Protein AF-A0A3Q1JFN1-F1 (afdb_monomer)

Foldseek 3Di:
DDDPPPFWWWKKKKKAKPPDPPDFRIKIWTDTRNQTQWIAGPVLDIDDGLDVLSVVVCVVPVVVVVVVSVVRVVVRVVVVVVVVVVCVVVVNDDDIKMKIKMWTWTQDPVVRAIWTWIWIDIRNHTDDIDGLVPDDDDDPSSCCRHPVRVVVSVVSVVSVCVVVVVLPPPFPKAKDKDWDDDDLDKDKFKDFQPHTDSPQKDWFHWAADPVRIIMTMMMGGCVVPDLVRQQRMWMWMGGPPDPDIDIGGRHPPPSDDYD

Sequence (259 aa):
QRGLILNTSLTYFLITSPGLQTFPEFIAVLKVGDAQLGYCDSDGRTTQINQDWIKKLIQDDPHHLKWYTQVCKTMHQEAKALISQLKLHFNQTGGVHILQEMSGCEWDDHHQDSVGFDHYGYDGEEFTSFDVRTMSWVTQKNNFLINICPQWLKRYLQYGKMFFARKGDNLKLISCHATGFYPDRASMFWRKDGEEIHEDVDHGEILPNHDGTFQMRVDLNISSVKPEDWSRYDCVFHLSGVKKDVITKLDKAENNLSY

InterPro domains:
  IPR001039 MHC class I alpha chain, alpha1 alpha2 domains [PR01638] (64-93)
  IPR001039 MHC class I alpha chain, alpha1 alpha2 domains [PR01638] (95-111)
  IPR001039 MHC class I alpha chain, alpha1 alpha2 domains [PR01638] (142-160)
  IPR003597 Immunoglobulin C1-set [PF07654] (172-236)
  IPR003597 Immunoglobulin C1-set [SM00407] (171-245)
  IPR007110 Immunoglobulin-like domain [PS50835] (150-235)
  IPR011161 MHC class I-like antigen recognition-like [PF00129] (9-141)
  IPR011162 MHC classes I/II-like antigen recognition protein [SSF54452] (9-164)
  IPR013783 Immunoglobulin-like fold [G3DSA:2.60.40.10] (165-257)
  IPR036179 Immunoglobulin-like domain superfamily [SSF48726] (173-251)
  IPR037055 MHC class I-like antigen recognition-like superfamily [G3DSA:3.30.500.10] (7-164)
  IPR050208 Antigen-presenting and immune regulatory MHC class I-related [PTHR16675] (8-246)

pLDDT: mean 80.57, std 13.71, range [26.81, 94.62]

Solvent-accessible surface area (backbone atoms only — not comparable to full-atom values): 14744 Å² total; per-residue (Å²): 141,81,81,83,83,70,77,47,31,34,40,39,41,36,42,36,27,67,82,48,89,90,52,69,41,23,39,39,38,36,26,51,56,89,48,62,63,44,39,37,37,64,86,69,50,60,57,84,52,83,40,61,56,56,51,50,48,38,71,78,34,59,64,54,57,54,50,53,55,51,51,52,55,52,51,50,54,52,52,53,50,48,52,58,50,49,30,60,75,70,71,51,91,73,82,75,52,40,42,34,36,46,33,30,22,34,51,38,82,89,77,74,45,64,50,30,43,38,36,34,28,47,73,87,39,85,71,50,72,48,65,60,86,81,58,92,74,88,45,76,69,48,46,36,31,67,55,48,40,48,52,49,42,52,49,52,54,50,47,47,51,53,51,57,59,73,64,42,100,71,69,42,70,46,60,44,42,47,46,78,40,74,69,95,49,65,50,66,49,43,25,48,79,86,42,80,52,61,81,59,51,49,78,55,66,83,43,81,45,97,87,76,29,26,30,37,39,35,35,38,56,42,64,89,55,56,80,85,58,36,71,46,29,32,41,39,41,40,47,68,97,53,94,67,69,49,75,47,68,43,55,98,86,56,98,70,53,81,84

Secondary structure (DSSP, 8-state):
--------EEEEEEEE-TT-TTS-SEEEEEEETTEEEEEEETT-PBPP---HHHHHHHHH-HHHHHHHHHHHHHHHHHHHHHHHHHHHHTT--SS---EEEEEEEEEETTTTEEEEEEEEEETTEEEEEEEGGG--S--HHHHIIIIIHHHHHHHHHHHHHHHHHHH-S---EEEEEEEEE-SS-EEEEEEETTEEE-TTEEEPPPEE-TTS-EEEEEEEE-TTS-GGGGGGEEEEEEETT-SS-EEEE--TT-S-EE-

Nearest PDB structures (foldseek):
  3tie-assembly2_D  TM=5.443E-01  e=1.066E-15  Mus musculus
  4iho-assembly2_D  TM=5.463E-01  e=2.586E-14  Mus musculus
  4iho-assembly1_A  TM=5.529E-01  e=4.242E-14  Mus musculus
  5wer-assembly2_D  TM=6.043E-01  e=5.657E-12  Mus musculus
  6wl3-assembly2_D  TM=8.081E-01  e=7.187E-09  Mus musculus

Structure (mmCIF, N/CA/C/O backbone):
data_AF-A0A3Q1JFN1-F1
#
_entry.id   AF-A0A3Q1JFN1-F1
#
loop_
_atom_site.group_PDB
_atom_site.id
_atom_site.type_symbol
_atom_site.label_atom_id
_atom_site.label_alt_id
_atom_site.label_comp_id
_atom_site.label_asym_id
_atom_site.label_entity_id
_atom_site.label_seq_id
_atom_site.pdbx_PDB_ins_code
_atom_site.Cartn_x
_atom_site.Cartn_y
_atom_site.Cartn_z
_atom_site.occupancy
_atom_site.B_iso_or_equiv
_atom_site.auth_seq_id
_atom_site.auth_comp_id
_atom_site.auth_asym_id
_atom_site.auth_atom_id
_atom_site.pdbx_PDB_model_num
ATOM 1 N N . GLN A 1 1 ? 9.283 24.348 -17.948 1.00 28.45 1 GLN A N 1
ATOM 2 C CA . GLN A 1 1 ? 9.376 23.997 -16.517 1.00 28.45 1 GLN A CA 1
ATOM 3 C C . GLN A 1 1 ? 7.967 23.998 -15.940 1.00 28.45 1 GLN A C 1
ATOM 5 O O . GLN A 1 1 ? 7.413 25.064 -15.717 1.00 28.45 1 GLN A O 1
ATOM 10 N N . ARG A 1 2 ? 7.342 22.827 -15.796 1.00 26.81 2 ARG A N 1
ATOM 11 C CA . ARG A 1 2 ? 6.124 22.654 -14.992 1.00 26.81 2 ARG A CA 1
ATOM 12 C C . ARG A 1 2 ? 6.521 21.737 -13.845 1.00 26.81 2 ARG A C 1
ATOM 14 O O . ARG A 1 2 ? 6.943 20.614 -14.099 1.00 26.81 2 ARG A O 1
ATOM 21 N N . GLY A 1 3 ? 6.514 22.283 -12.634 1.00 30.02 3 GLY A N 1
ATOM 22 C CA . GLY A 1 3 ? 6.845 21.551 -11.422 1.00 30.02 3 GLY A CA 1
ATOM 23 C C . GLY A 1 3 ? 5.784 20.499 -11.137 1.00 30.02 3 GLY A C 1
ATOM 24 O O . GLY A 1 3 ? 4.597 20.815 -11.124 1.00 30.02 3 GLY A O 1
ATOM 25 N N . LEU A 1 4 ? 6.220 19.262 -10.905 1.00 30.48 4 LEU A N 1
ATOM 26 C CA . LEU A 1 4 ? 5.450 18.341 -10.085 1.00 30.48 4 LEU A CA 1
ATOM 27 C C . LEU A 1 4 ? 5.690 18.747 -8.631 1.00 30.48 4 LEU A C 1
ATOM 29 O O . LEU A 1 4 ? 6.742 18.453 -8.069 1.00 30.48 4 LEU A O 1
ATOM 33 N N . ILE A 1 5 ? 4.726 19.447 -8.042 1.00 33.97 5 ILE A N 1
ATOM 34 C CA . ILE A 1 5 ? 4.535 19.403 -6.594 1.00 33.97 5 ILE A CA 1
ATOM 35 C C . ILE A 1 5 ? 3.797 18.084 -6.354 1.00 33.97 5 ILE A C 1
ATOM 37 O O . ILE A 1 5 ? 2.602 17.987 -6.616 1.00 33.97 5 ILE A O 1
ATOM 41 N N . LEU A 1 6 ? 4.529 17.042 -5.967 1.00 44.44 6 LEU A N 1
ATOM 42 C CA . LEU A 1 6 ? 3.948 15.816 -5.429 1.00 44.44 6 LEU A CA 1
ATOM 43 C C . LEU A 1 6 ? 3.943 15.985 -3.913 1.00 44.44 6 LEU A C 1
ATOM 45 O O . LEU A 1 6 ? 4.958 15.704 -3.273 1.00 44.44 6 LEU A O 1
ATOM 49 N N . ASN A 1 7 ? 2.824 16.437 -3.338 1.00 53.97 7 ASN A N 1
ATOM 50 C CA . ASN A 1 7 ? 2.582 16.199 -1.915 1.00 53.97 7 ASN A CA 1
ATOM 51 C C . ASN A 1 7 ? 2.699 14.686 -1.718 1.00 53.97 7 ASN A C 1
ATOM 53 O O . ASN A 1 7 ? 1.869 13.924 -2.211 1.00 53.97 7 ASN A O 1
ATOM 57 N N . THR A 1 8 ? 3.798 14.242 -1.110 1.00 78.06 8 THR A N 1
ATOM 58 C CA . THR A 1 8 ? 4.050 12.817 -0.924 1.00 78.06 8 THR A CA 1
ATOM 59 C C . THR A 1 8 ? 3.611 12.455 0.481 1.00 78.06 8 THR A C 1
ATOM 61 O O . THR A 1 8 ? 4.147 12.977 1.460 1.00 78.06 8 THR A O 1
ATOM 64 N N . SER A 1 9 ? 2.649 11.550 0.571 1.00 89.12 9 SER A N 1
ATOM 65 C CA . SER A 1 9 ? 2.167 10.976 1.819 1.00 89.12 9 SER A CA 1
ATOM 66 C C . SER A 1 9 ? 2.599 9.520 1.940 1.00 89.12 9 SER A C 1
ATOM 68 O O . SER A 1 9 ? 2.793 8.836 0.936 1.00 89.12 9 SER A O 1
ATOM 70 N N . LEU A 1 10 ? 2.786 9.048 3.171 1.00 91.69 10 LEU A N 1
ATOM 71 C CA . LEU A 1 10 ? 2.833 7.628 3.507 1.00 91.69 10 LEU A CA 1
ATOM 72 C C . LEU A 1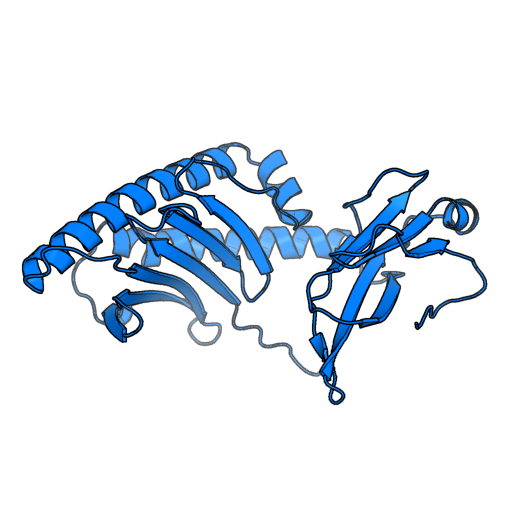 10 ? 1.518 7.296 4.206 1.00 91.69 10 LEU A C 1
ATOM 74 O O . LEU A 1 10 ? 1.291 7.785 5.313 1.00 91.69 10 LEU A O 1
ATOM 78 N N . THR A 1 11 ? 0.690 6.459 3.586 1.00 91.94 11 THR A N 1
ATOM 79 C CA . THR A 1 11 ? -0.672 6.188 4.060 1.00 91.94 11 THR A CA 1
ATOM 80 C C . THR A 1 11 ? -0.905 4.696 4.256 1.00 91.94 11 THR A C 1
ATOM 82 O O . THR A 1 11 ? -0.617 3.878 3.380 1.00 91.94 11 THR A O 1
ATOM 85 N N . TYR A 1 12 ? -1.457 4.355 5.412 1.00 90.62 12 TYR A N 1
ATOM 86 C CA . TYR A 1 12 ? -1.947 3.042 5.790 1.00 90.62 12 TYR A CA 1
ATOM 87 C C . TYR A 1 12 ? -3.471 3.066 5.711 1.00 90.62 12 TYR A C 1
ATOM 89 O O . TYR A 1 12 ? -4.127 3.865 6.376 1.00 90.62 12 TYR A O 1
ATOM 97 N N . PHE A 1 13 ? -4.028 2.182 4.891 1.00 92.38 13 PHE A N 1
ATOM 98 C CA . PHE A 1 13 ? -5.464 1.952 4.803 1.00 92.38 13 PHE A CA 1
ATOM 99 C C . PHE A 1 13 ? -5.773 0.618 5.455 1.00 92.38 13 PHE A C 1
ATOM 101 O O . PHE A 1 13 ? -5.202 -0.396 5.052 1.00 92.38 13 PHE A O 1
ATOM 108 N N . LEU A 1 14 ? -6.672 0.609 6.431 1.00 92.75 14 LEU A N 1
ATOM 109 C CA . LEU A 1 14 ? -7.108 -0.597 7.119 1.00 92.75 14 LEU A CA 1
ATOM 110 C C . LEU A 1 14 ? -8.603 -0.782 6.931 1.00 92.75 14 LEU A C 1
ATOM 112 O O . LEU A 1 14 ? -9.373 0.173 7.013 1.00 92.75 14 LEU A O 1
ATOM 116 N N . ILE A 1 15 ? -9.013 -2.028 6.738 1.00 93.62 15 ILE A N 1
ATOM 117 C CA . ILE A 1 15 ? -10.415 -2.429 6.766 1.00 93.62 15 ILE A CA 1
ATOM 118 C C . ILE A 1 15 ? -10.514 -3.657 7.657 1.00 93.62 15 ILE A C 1
ATOM 120 O O . ILE A 1 15 ? -9.793 -4.632 7.457 1.00 93.62 15 ILE A O 1
ATOM 124 N N . THR A 1 16 ? -11.405 -3.606 8.642 1.00 93.56 16 THR A N 1
ATOM 125 C CA . THR A 1 16 ? -11.692 -4.728 9.540 1.00 93.56 16 THR A CA 1
ATOM 126 C C . THR A 1 16 ? -13.185 -4.992 9.541 1.00 93.56 16 THR A C 1
ATOM 128 O O . THR A 1 16 ? -13.974 -4.070 9.725 1.00 93.56 16 THR A O 1
ATOM 131 N N . SER A 1 17 ? -13.584 -6.241 9.333 1.00 91.81 17 SER A N 1
ATOM 132 C CA . SER A 1 17 ? -14.989 -6.643 9.293 1.00 91.81 17 SER A CA 1
ATOM 133 C C . SER A 1 17 ? -15.176 -8.076 9.809 1.00 91.81 17 SER A C 1
ATOM 135 O O . SER A 1 17 ? -15.367 -9.010 9.019 1.00 91.81 17 SER A O 1
ATOM 137 N N . PRO A 1 18 ? -15.153 -8.287 11.138 1.00 80.81 18 PRO A N 1
ATOM 138 C CA . PRO A 1 18 ? -15.361 -9.596 11.738 1.00 80.81 18 PRO A CA 1
ATOM 139 C C . PRO A 1 18 ? -16.761 -10.119 11.400 1.00 80.81 18 PRO A C 1
ATOM 141 O O . PRO A 1 18 ? -17.768 -9.493 11.725 1.00 80.81 18 PRO A O 1
ATOM 144 N N . GLY A 1 19 ? -16.826 -11.283 10.750 1.00 75.81 19 GLY A N 1
ATOM 145 C CA . GLY A 1 19 ? -18.082 -11.950 10.385 1.00 75.81 19 GLY A CA 1
ATOM 146 C C . GLY A 1 19 ? -18.428 -11.938 8.894 1.00 75.81 19 GLY A C 1
ATOM 147 O O . GLY A 1 19 ? -19.374 -12.618 8.497 1.00 75.81 19 GLY A O 1
ATOM 148 N N . LEU A 1 20 ? -17.659 -11.241 8.053 1.00 78.06 20 LEU A N 1
ATOM 149 C CA . LEU A 1 20 ? -17.801 -11.335 6.601 1.00 78.06 20 LEU A CA 1
ATOM 150 C C . LEU A 1 20 ? -17.064 -12.590 6.093 1.00 78.06 20 LEU A C 1
ATOM 152 O O . LEU A 1 20 ? -15.845 -12.651 6.131 1.00 78.06 20 LEU A O 1
ATOM 156 N N . GLN A 1 21 ? -17.792 -13.615 5.641 1.00 74.00 21 GLN A N 1
ATOM 157 C CA . GLN A 1 21 ? -17.183 -14.909 5.271 1.00 74.00 21 GLN A CA 1
ATOM 158 C C . GLN A 1 21 ? -16.514 -14.922 3.885 1.00 74.00 21 GLN A C 1
ATOM 160 O O . GLN A 1 21 ? -15.772 -15.848 3.568 1.00 74.00 21 GLN A O 1
ATOM 165 N N . THR A 1 22 ? -16.797 -13.931 3.039 1.00 79.94 22 THR A N 1
ATOM 166 C CA . THR A 1 22 ? -16.325 -13.867 1.646 1.00 79.94 22 THR A CA 1
ATOM 167 C C . THR A 1 22 ? -15.009 -13.109 1.467 1.00 79.94 22 THR A C 1
ATOM 169 O O . THR A 1 22 ? -14.417 -13.204 0.394 1.00 79.94 22 THR A O 1
ATOM 172 N N . PHE A 1 23 ? -14.535 -12.387 2.487 1.00 75.31 23 PHE A N 1
ATOM 173 C CA . PHE A 1 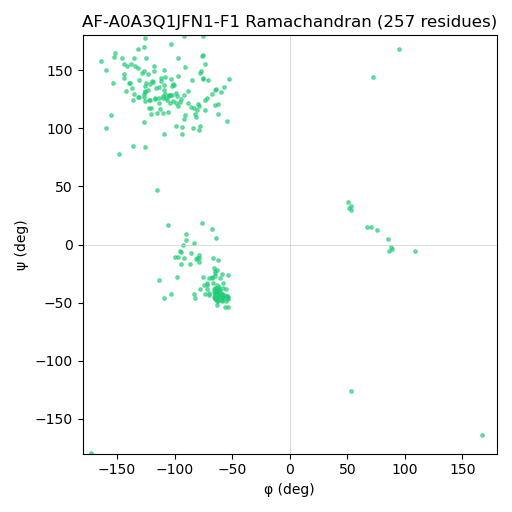23 ? -13.267 -11.649 2.463 1.00 75.31 23 PHE A CA 1
ATOM 174 C C . PHE A 1 23 ? -12.490 -11.871 3.769 1.00 75.31 23 PHE A C 1
ATOM 176 O O . PHE A 1 23 ? -13.096 -12.266 4.766 1.00 75.31 23 PHE A O 1
ATOM 183 N N . PRO A 1 24 ? -11.166 -11.621 3.788 1.00 85.25 24 PRO A N 1
ATOM 184 C CA . PRO A 1 24 ? -10.399 -11.613 5.029 1.00 85.25 24 PRO A CA 1
ATOM 185 C C . PRO A 1 24 ? -11.025 -10.686 6.080 1.00 85.25 24 PRO A C 1
ATOM 187 O O . PRO A 1 24 ? -11.508 -9.603 5.749 1.00 85.25 24 PRO A O 1
ATOM 190 N N . GLU A 1 25 ? -10.979 -11.093 7.352 1.00 90.94 25 GLU A N 1
ATOM 191 C CA . GLU A 1 25 ? -11.511 -10.302 8.476 1.00 90.94 25 GLU A CA 1
ATOM 192 C C . GLU A 1 25 ? -10.802 -8.947 8.601 1.00 90.94 25 GLU A C 1
ATOM 194 O O . GLU A 1 25 ? -11.396 -7.979 9.070 1.00 90.94 25 GLU A O 1
ATOM 199 N N . PHE A 1 26 ? -9.543 -8.883 8.178 1.00 92.00 26 PHE A N 1
ATOM 200 C CA . PHE A 1 26 ? -8.685 -7.712 8.248 1.00 92.00 26 PHE A CA 1
ATOM 201 C C . PHE A 1 26 ? -7.877 -7.593 6.964 1.00 92.00 26 PHE A C 1
ATOM 203 O O . PHE A 1 26 ? -7.364 -8.593 6.459 1.00 92.00 26 PHE A O 1
ATOM 210 N N . ILE A 1 27 ? -7.743 -6.370 6.467 1.00 92.00 27 ILE A N 1
ATOM 211 C CA . ILE A 1 27 ? -6.892 -6.008 5.339 1.00 92.00 27 ILE A CA 1
ATOM 212 C C . ILE A 1 27 ? -6.167 -4.715 5.697 1.00 92.00 27 ILE A C 1
ATOM 214 O O . ILE A 1 27 ? -6.801 -3.762 6.147 1.00 92.00 27 ILE A O 1
ATOM 218 N N . ALA A 1 28 ? -4.863 -4.660 5.438 1.00 90.94 28 ALA A N 1
ATOM 219 C CA . ALA A 1 28 ? -4.085 -3.431 5.467 1.00 90.94 28 ALA A CA 1
ATOM 220 C C . ALA A 1 28 ? -3.350 -3.221 4.144 1.00 90.94 28 ALA A C 1
ATOM 222 O O . ALA A 1 28 ? -2.762 -4.155 3.598 1.00 90.94 28 ALA A O 1
ATOM 223 N N . VAL A 1 29 ? -3.326 -1.981 3.664 1.00 90.44 29 VAL A N 1
ATOM 224 C CA . VAL A 1 29 ? -2.591 -1.553 2.470 1.00 90.44 29 VAL A CA 1
ATOM 225 C C . VAL A 1 29 ? -1.690 -0.384 2.836 1.00 90.44 29 VAL A C 1
ATOM 227 O O . VAL A 1 29 ? -2.143 0.577 3.451 1.00 90.44 29 VAL A O 1
ATOM 230 N N . LEU A 1 30 ? -0.420 -0.454 2.438 1.00 88.50 30 LEU A N 1
ATOM 231 C CA . LEU A 1 30 ? 0.537 0.642 2.579 1.00 88.50 30 LEU A CA 1
ATOM 232 C C . LEU A 1 30 ? 0.770 1.312 1.227 1.00 88.50 30 LEU A C 1
ATOM 234 O O . LEU A 1 30 ? 1.115 0.626 0.261 1.00 88.50 30 LEU A O 1
ATOM 238 N N . LYS A 1 31 ? 0.649 2.639 1.178 1.00 88.06 31 LYS A N 1
ATOM 239 C CA . LYS A 1 31 ? 0.913 3.454 -0.009 1.00 88.06 31 LYS A CA 1
ATOM 240 C C . LYS A 1 31 ? 1.897 4.589 0.256 1.00 88.06 31 LYS A C 1
ATOM 242 O O . LYS A 1 31 ? 1.933 5.127 1.359 1.00 88.06 31 LYS A O 1
ATOM 247 N N . VAL A 1 32 ? 2.661 4.962 -0.771 1.00 86.50 32 VAL A N 1
ATOM 248 C CA . VAL A 1 32 ? 3.417 6.221 -0.839 1.00 86.50 32 VAL A CA 1
ATOM 249 C C . VAL A 1 32 ? 2.922 6.995 -2.051 1.00 86.50 32 VAL A C 1
ATOM 251 O O . VAL A 1 32 ? 3.122 6.546 -3.181 1.00 86.50 32 VAL A O 1
ATOM 254 N N . GLY A 1 33 ? 2.256 8.127 -1.818 1.00 83.50 33 GLY A N 1
ATOM 255 C CA . GLY A 1 33 ? 1.395 8.731 -2.836 1.00 83.50 33 GLY A CA 1
ATOM 256 C C . GLY A 1 33 ? 0.388 7.693 -3.343 1.00 83.50 33 GLY A C 1
ATOM 257 O O . GLY A 1 33 ? -0.263 7.017 -2.546 1.00 83.50 33 GLY A O 1
ATOM 258 N N . ASP A 1 34 ? 0.334 7.491 -4.657 1.00 76.88 34 ASP A N 1
ATOM 259 C CA . ASP A 1 34 ? -0.567 6.508 -5.273 1.00 76.88 34 ASP A CA 1
ATOM 260 C C . ASP A 1 34 ? 0.022 5.088 -5.346 1.00 76.88 34 ASP A C 1
ATOM 262 O O . ASP A 1 34 ? -0.711 4.105 -5.486 1.00 76.88 34 ASP A O 1
ATOM 266 N N . ALA A 1 35 ? 1.342 4.947 -5.185 1.00 77.56 35 ALA A N 1
ATOM 267 C CA . ALA A 1 35 ? 2.020 3.665 -5.314 1.00 77.56 35 ALA A CA 1
ATOM 268 C C . ALA A 1 35 ? 1.739 2.765 -4.104 1.00 77.56 35 ALA A C 1
ATOM 270 O O . ALA A 1 35 ? 2.045 3.122 -2.966 1.00 77.56 35 ALA A O 1
ATOM 271 N N . GLN A 1 36 ? 1.218 1.559 -4.343 1.00 83.38 36 GLN A N 1
ATOM 272 C CA . GLN A 1 36 ? 1.067 0.536 -3.308 1.00 83.38 36 GLN A CA 1
ATOM 273 C C . GLN A 1 36 ? 2.399 -0.179 -3.044 1.00 83.38 36 GLN A C 1
ATOM 275 O O . GLN A 1 36 ? 2.979 -0.807 -3.929 1.00 83.38 36 GLN A O 1
ATOM 280 N N . LEU A 1 37 ? 2.864 -0.109 -1.798 1.00 81.75 37 LEU A N 1
ATOM 281 C CA . LEU A 1 37 ? 4.134 -0.684 -1.347 1.00 81.75 37 LEU A CA 1
ATOM 282 C C . LEU A 1 37 ? 3.958 -2.042 -0.679 1.00 81.75 37 LEU A C 1
ATOM 284 O O . LEU A 1 37 ? 4.889 -2.841 -0.675 1.00 81.75 37 LEU A O 1
ATOM 288 N N . GLY A 1 38 ? 2.802 -2.292 -0.069 1.00 82.31 38 GLY A N 1
ATOM 289 C CA . GLY A 1 38 ? 2.579 -3.504 0.703 1.00 82.31 38 GLY A CA 1
ATOM 290 C C . GLY A 1 38 ? 1.108 -3.757 0.971 1.00 82.31 38 GLY A C 1
ATOM 291 O O . GLY A 1 38 ? 0.282 -2.844 0.925 1.00 82.31 38 GLY A O 1
ATOM 292 N N . TYR A 1 39 ? 0.804 -5.017 1.245 1.00 87.06 39 TYR A N 1
ATOM 293 C CA . TYR A 1 39 ? -0.504 -5.470 1.685 1.00 87.06 39 TYR A CA 1
ATOM 294 C C . TYR A 1 39 ? -0.326 -6.592 2.696 1.00 87.06 39 TYR A C 1
ATOM 296 O O . TYR A 1 39 ? 0.612 -7.393 2.585 1.00 87.06 39 TYR A O 1
ATOM 304 N N . CYS A 1 40 ? -1.239 -6.661 3.655 1.00 87.25 40 CYS A N 1
ATOM 305 C CA . CYS A 1 40 ? -1.391 -7.819 4.514 1.00 87.25 40 CYS A CA 1
ATOM 306 C C . CYS A 1 40 ? -2.861 -8.083 4.854 1.00 87.25 40 CYS A C 1
ATOM 308 O O . CYS A 1 40 ? -3.678 -7.162 4.839 1.00 87.25 40 CYS A O 1
ATOM 310 N N . ASP A 1 41 ? -3.186 -9.332 5.186 1.00 88.50 41 ASP A N 1
ATOM 311 C CA . ASP A 1 41 ? -4.531 -9.742 5.589 1.00 88.50 41 ASP A CA 1
ATOM 312 C C . ASP A 1 41 ? -4.577 -10.468 6.948 1.00 88.50 41 ASP A C 1
ATOM 314 O O . ASP A 1 41 ? -3.552 -10.706 7.597 1.00 88.50 41 ASP A O 1
ATOM 318 N N . SER A 1 42 ? -5.788 -10.821 7.395 1.00 86.69 42 SER A N 1
ATOM 319 C CA . SER A 1 42 ? -6.037 -11.538 8.655 1.00 86.69 42 SER A CA 1
ATOM 320 C C . SER A 1 42 ? -5.351 -12.901 8.751 1.00 86.69 42 SER A C 1
ATOM 322 O O . SER A 1 42 ? -5.070 -13.351 9.862 1.00 86.69 42 SER A O 1
ATOM 324 N N . ASP A 1 43 ? -5.053 -13.540 7.619 1.00 77.12 43 ASP A N 1
ATOM 325 C CA . ASP A 1 43 ? -4.367 -14.835 7.567 1.00 77.12 43 ASP A CA 1
ATOM 326 C C . ASP A 1 43 ? -2.842 -14.673 7.669 1.00 77.12 43 ASP A C 1
ATOM 328 O O . ASP A 1 43 ? -2.086 -15.646 7.628 1.00 77.12 43 ASP A O 1
ATOM 332 N N . GLY A 1 44 ? -2.371 -13.429 7.812 1.00 66.88 44 GLY A N 1
ATOM 333 C CA . GLY A 1 44 ? -0.959 -13.088 7.813 1.00 66.88 44 GLY A CA 1
ATOM 334 C C . GLY A 1 44 ? -0.321 -13.240 6.436 1.00 66.88 44 GLY A C 1
ATOM 335 O O . GLY A 1 44 ? 0.910 -13.258 6.354 1.00 66.88 44 GLY A O 1
ATOM 336 N N . ARG A 1 45 ? -1.121 -13.352 5.363 1.00 67.50 45 ARG A N 1
ATOM 337 C CA . ARG A 1 45 ? -0.600 -13.323 4.000 1.00 67.50 45 ARG A CA 1
ATOM 338 C C . ARG A 1 45 ? -0.168 -11.902 3.707 1.00 67.50 45 ARG A C 1
ATOM 340 O O . ARG A 1 45 ? -0.942 -10.962 3.848 1.00 67.50 45 ARG A O 1
ATOM 347 N N . THR A 1 46 ? 1.071 -11.755 3.278 1.00 66.88 46 THR A N 1
ATOM 348 C CA . THR A 1 46 ? 1.559 -10.530 2.661 1.00 66.88 46 THR A CA 1
ATOM 349 C C . THR A 1 46 ? 1.600 -10.772 1.158 1.00 66.88 46 THR A C 1
ATOM 351 O O . THR A 1 46 ? 2.113 -11.802 0.713 1.00 66.88 46 THR A O 1
ATOM 354 N N . THR A 1 47 ? 1.004 -9.893 0.349 1.00 58.56 47 THR A N 1
ATOM 355 C CA . THR A 1 47 ? 1.114 -10.067 -1.107 1.00 58.56 47 THR A CA 1
ATOM 356 C C . THR A 1 47 ? 2.511 -9.690 -1.562 1.00 58.56 47 THR A C 1
ATOM 358 O O . THR A 1 47 ? 3.212 -8.890 -0.934 1.00 58.56 47 THR A O 1
ATOM 361 N N . GLN A 1 48 ? 2.898 -10.263 -2.698 1.00 54.19 48 GLN A N 1
ATOM 362 C CA . GLN A 1 48 ? 4.089 -9.844 -3.408 1.00 54.19 48 GLN A CA 1
ATOM 363 C C . GLN A 1 48 ? 3.990 -8.356 -3.734 1.00 54.19 48 GLN A C 1
ATOM 365 O O . GLN A 1 48 ? 2.952 -7.817 -4.109 1.00 54.19 48 GLN A O 1
ATOM 370 N N . ILE A 1 49 ? 5.099 -7.691 -3.491 1.00 64.44 49 ILE A N 1
ATOM 371 C CA . ILE A 1 49 ? 5.264 -6.267 -3.676 1.00 64.44 49 ILE A CA 1
ATOM 372 C C . ILE A 1 49 ? 5.527 -6.061 -5.156 1.00 64.44 49 ILE A C 1
ATOM 374 O O . ILE A 1 49 ? 6.548 -6.526 -5.653 1.00 64.44 49 ILE A O 1
ATOM 378 N N . ASN A 1 50 ? 4.627 -5.377 -5.855 1.00 61.62 50 ASN A N 1
ATOM 379 C CA . ASN A 1 50 ? 4.730 -5.207 -7.308 1.00 61.62 50 ASN A CA 1
ATOM 380 C C . ASN A 1 50 ? 5.744 -4.125 -7.715 1.00 61.62 50 ASN A C 1
ATOM 382 O O . ASN A 1 50 ? 6.094 -4.015 -8.880 1.00 61.62 50 ASN A O 1
ATOM 386 N N . GLN A 1 51 ? 6.250 -3.354 -6.751 1.00 70.00 51 GLN A N 1
ATOM 387 C CA . GLN A 1 51 ? 7.223 -2.288 -6.968 1.00 70.00 51 GLN A CA 1
ATOM 388 C C . GLN A 1 51 ? 8.658 -2.821 -6.831 1.00 70.00 51 GLN A C 1
ATOM 390 O O . GLN A 1 51 ? 9.106 -3.142 -5.726 1.00 70.00 51 GLN A O 1
ATOM 395 N N . ASP A 1 52 ? 9.408 -2.884 -7.935 1.00 73.62 52 ASP A N 1
ATOM 396 C CA . ASP A 1 52 ? 10.781 -3.422 -7.960 1.00 73.62 52 ASP A CA 1
ATOM 397 C C . ASP A 1 52 ? 11.729 -2.752 -6.962 1.00 73.62 52 ASP A C 1
ATOM 399 O O . ASP A 1 52 ? 12.547 -3.412 -6.317 1.00 73.62 52 ASP A O 1
ATOM 403 N N . TRP A 1 53 ? 11.605 -1.437 -6.788 1.00 77.06 53 TRP A N 1
ATOM 404 C CA . TRP A 1 53 ? 12.444 -0.687 -5.857 1.00 77.06 53 TRP A CA 1
ATOM 405 C C . TRP A 1 53 ? 12.171 -1.059 -4.392 1.00 77.06 53 TRP A C 1
ATOM 407 O O . TRP A 1 53 ? 13.092 -1.031 -3.575 1.00 77.06 53 TRP A O 1
ATOM 417 N N . ILE A 1 54 ? 10.948 -1.488 -4.057 1.00 79.62 54 ILE A N 1
ATOM 418 C CA . ILE A 1 54 ? 10.633 -2.037 -2.732 1.00 79.62 54 ILE A CA 1
ATOM 419 C C . ILE A 1 54 ? 11.119 -3.482 -2.607 1.00 79.62 54 ILE A C 1
ATOM 421 O O . ILE A 1 54 ? 11.638 -3.849 -1.552 1.00 79.62 54 ILE A O 1
ATOM 425 N N . LYS A 1 55 ? 11.020 -4.308 -3.662 1.00 80.88 55 LYS A N 1
ATOM 426 C CA . LYS A 1 55 ? 11.650 -5.644 -3.650 1.00 80.88 55 LYS A CA 1
ATOM 427 C C . LYS A 1 55 ? 13.139 -5.511 -3.331 1.00 80.88 55 LYS A C 1
ATOM 429 O O . LYS A 1 55 ? 13.655 -6.224 -2.472 1.00 80.88 55 LYS A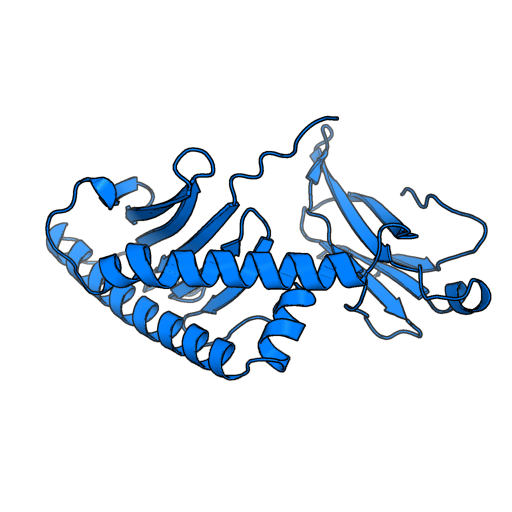 O 1
ATOM 434 N N . LYS A 1 56 ? 13.804 -4.535 -3.958 1.00 81.25 56 LYS A N 1
ATOM 435 C CA . LYS A 1 56 ? 15.208 -4.218 -3.701 1.00 81.25 56 LYS A CA 1
ATOM 436 C C . LYS A 1 56 ? 15.448 -3.714 -2.274 1.00 81.25 56 LYS A C 1
ATOM 438 O O . LYS A 1 56 ? 16.361 -4.207 -1.622 1.00 81.25 56 LYS A O 1
ATOM 443 N N . LEU A 1 57 ? 14.608 -2.810 -1.759 1.00 83.50 57 LEU A N 1
ATOM 444 C CA . LEU A 1 57 ? 14.654 -2.366 -0.357 1.00 83.50 57 LEU A CA 1
ATOM 445 C C . LEU A 1 57 ? 14.608 -3.555 0.612 1.00 83.50 57 LEU A C 1
ATOM 447 O O . LEU A 1 57 ? 15.391 -3.599 1.551 1.00 83.50 57 LEU A O 1
ATOM 451 N N . ILE A 1 58 ? 13.717 -4.521 0.389 1.00 82.81 58 ILE A N 1
ATOM 452 C CA . ILE A 1 58 ? 13.551 -5.682 1.277 1.00 82.81 58 ILE A CA 1
ATOM 453 C C . ILE A 1 58 ? 14.719 -6.660 1.176 1.00 82.81 58 ILE A C 1
ATOM 455 O O . ILE A 1 58 ? 15.099 -7.256 2.181 1.00 82.81 58 ILE A O 1
ATOM 459 N N . GLN A 1 59 ? 15.303 -6.823 -0.011 1.00 83.56 59 GLN A N 1
ATOM 460 C CA . GLN A 1 59 ? 16.539 -7.590 -0.174 1.00 83.56 59 GLN A CA 1
ATOM 461 C C . GLN A 1 59 ? 17.703 -6.936 0.578 1.00 83.56 59 GLN A C 1
ATOM 463 O O . GLN A 1 59 ? 18.474 -7.631 1.238 1.00 83.56 59 GLN A O 1
ATOM 468 N N . ASP A 1 60 ? 17.816 -5.609 0.487 1.00 85.62 60 ASP A N 1
ATOM 469 C CA . ASP A 1 60 ? 18.883 -4.839 1.126 1.00 85.62 60 ASP A CA 1
ATOM 470 C C . ASP A 1 60 ? 18.658 -4.695 2.651 1.00 85.62 60 ASP A C 1
ATOM 472 O O . ASP A 1 60 ? 19.623 -4.598 3.408 1.00 85.62 60 ASP A O 1
ATOM 476 N N . ASP A 1 61 ? 17.402 -4.716 3.118 1.00 84.19 61 ASP A N 1
ATOM 477 C CA . ASP A 1 61 ? 17.009 -4.677 4.532 1.00 84.19 61 ASP A CA 1
ATOM 478 C C . ASP A 1 61 ? 15.886 -5.686 4.866 1.00 84.19 61 ASP A C 1
ATOM 480 O O . ASP A 1 61 ? 14.707 -5.325 4.959 1.00 84.19 61 ASP A O 1
ATOM 484 N N . PRO A 1 62 ? 16.229 -6.957 5.142 1.00 82.00 62 PRO A N 1
ATOM 485 C CA . PRO A 1 62 ? 15.246 -7.975 5.519 1.00 82.00 62 PRO A CA 1
ATOM 486 C C . PRO A 1 62 ? 14.511 -7.686 6.840 1.00 82.00 62 PRO A C 1
ATOM 488 O O . PRO A 1 62 ? 13.412 -8.203 7.067 1.00 82.00 62 PRO A O 1
ATOM 491 N N . HIS A 1 63 ? 15.083 -6.859 7.728 1.00 84.81 63 HIS A N 1
ATOM 492 C CA . HIS A 1 63 ? 14.435 -6.492 8.992 1.00 84.81 63 HIS A CA 1
ATOM 493 C C . HIS A 1 63 ? 13.194 -5.633 8.754 1.00 84.81 63 HIS A C 1
ATOM 495 O O . HIS A 1 63 ? 12.241 -5.714 9.532 1.00 84.81 63 HIS A O 1
ATOM 501 N N . HIS A 1 64 ? 13.174 -4.882 7.652 1.00 82.88 64 HIS A N 1
ATOM 502 C CA . HIS A 1 64 ? 12.028 -4.104 7.205 1.00 82.88 64 HIS A CA 1
ATOM 503 C C . HIS A 1 64 ? 10.757 -4.947 7.090 1.00 82.88 64 HIS A C 1
ATOM 505 O O . HIS A 1 64 ? 9.726 -4.632 7.684 1.00 82.88 64 HIS A O 1
ATOM 511 N N . LEU A 1 65 ? 10.839 -6.055 6.345 1.00 79.62 65 LEU A N 1
ATOM 512 C CA . LEU A 1 65 ? 9.698 -6.934 6.103 1.00 79.62 65 LEU A CA 1
ATOM 513 C C . LEU A 1 65 ? 9.196 -7.559 7.408 1.00 79.62 65 LEU A C 1
ATOM 515 O O . LEU A 1 65 ? 7.988 -7.663 7.630 1.00 79.62 65 LEU A O 1
ATOM 519 N N . LYS A 1 66 ? 10.120 -7.933 8.302 1.00 82.88 66 LYS A N 1
ATOM 520 C CA . LYS A 1 66 ? 9.778 -8.464 9.626 1.00 82.88 66 LYS A CA 1
ATOM 521 C C . LYS A 1 66 ? 9.046 -7.426 10.479 1.00 82.88 66 LYS A C 1
ATOM 523 O O . LYS A 1 66 ? 8.043 -7.766 11.103 1.00 82.88 66 LYS A O 1
ATOM 528 N N . TRP A 1 67 ? 9.519 -6.179 10.490 1.00 82.75 67 TRP A N 1
ATOM 529 C CA . TRP A 1 67 ? 8.863 -5.078 11.198 1.00 82.75 67 TRP A CA 1
ATOM 530 C C . TRP A 1 67 ? 7.464 -4.806 10.635 1.00 82.75 67 TRP A C 1
ATOM 532 O O . TRP A 1 67 ? 6.503 -4.804 11.399 1.00 82.75 67 TRP A O 1
ATOM 542 N N . TYR A 1 68 ? 7.326 -4.700 9.310 1.00 80.44 68 TYR A N 1
ATOM 543 C CA . TYR A 1 68 ? 6.035 -4.497 8.643 1.00 80.44 68 TYR A CA 1
ATOM 544 C C . TYR A 1 68 ? 5.029 -5.610 8.975 1.00 80.44 68 TYR A C 1
ATOM 546 O O . TYR A 1 68 ? 3.891 -5.344 9.356 1.00 80.44 68 TYR A O 1
ATOM 554 N N . THR A 1 69 ? 5.476 -6.868 8.926 1.00 80.81 69 THR A N 1
ATOM 555 C CA . THR A 1 69 ? 4.645 -8.030 9.282 1.00 80.81 69 THR A CA 1
ATOM 556 C C . THR A 1 69 ? 4.190 -7.972 10.742 1.00 80.81 69 THR A C 1
ATOM 558 O O . THR A 1 69 ? 3.053 -8.322 11.057 1.00 80.81 69 THR A O 1
ATOM 561 N N . GLN A 1 70 ? 5.062 -7.533 11.654 1.00 84.50 70 GLN A N 1
ATOM 562 C CA . GLN A 1 70 ? 4.717 -7.406 13.068 1.00 84.50 70 GLN A CA 1
ATOM 563 C C . GLN A 1 70 ? 3.720 -6.268 13.314 1.00 84.50 70 GLN A C 1
ATOM 565 O O . GLN A 1 70 ? 2.772 -6.463 14.071 1.00 84.50 70 GLN A O 1
ATOM 570 N N . VAL A 1 71 ? 3.905 -5.116 12.660 1.00 83.12 71 VAL A N 1
ATOM 571 C CA . VAL A 1 71 ? 2.971 -3.981 12.726 1.00 83.12 71 VAL A CA 1
ATOM 572 C C . VAL A 1 71 ? 1.590 -4.403 12.239 1.00 83.12 71 VAL A C 1
ATOM 574 O O . VAL A 1 71 ? 0.617 -4.203 12.956 1.00 83.12 71 VAL A O 1
ATOM 577 N N . CYS A 1 72 ? 1.513 -5.086 11.095 1.00 86.00 72 CYS A N 1
ATOM 578 C CA . CYS A 1 72 ? 0.258 -5.617 10.567 1.00 86.00 72 CYS A CA 1
ATOM 579 C C . CYS A 1 72 ? -0.496 -6.486 11.592 1.00 86.00 72 CYS A C 1
ATOM 581 O O . CYS A 1 72 ? -1.689 -6.296 11.824 1.00 86.00 72 CYS A O 1
ATOM 583 N N . LYS A 1 73 ? 0.209 -7.413 12.258 1.00 86.94 73 LYS A N 1
ATOM 584 C CA . LYS A 1 73 ? -0.391 -8.271 13.293 1.00 86.94 73 LYS A CA 1
ATOM 585 C C . LYS A 1 73 ? -0.927 -7.466 14.472 1.00 86.94 73 LYS A C 1
ATOM 587 O O . LYS A 1 73 ? -2.009 -7.775 14.963 1.00 86.94 73 LYS A O 1
ATOM 592 N N . THR A 1 74 ? -0.179 -6.463 14.927 1.00 87.38 74 THR A N 1
ATOM 593 C CA . THR A 1 74 ? -0.609 -5.584 16.019 1.00 87.38 74 THR A CA 1
ATOM 594 C C . THR A 1 74 ? -1.865 -4.803 15.628 1.00 87.38 74 THR A C 1
ATOM 596 O O . THR A 1 74 ? -2.851 -4.857 16.358 1.00 87.38 74 THR A O 1
ATOM 599 N N . MET A 1 75 ? -1.875 -4.180 14.445 1.00 87.19 75 MET A N 1
ATOM 600 C CA . MET A 1 75 ? -3.019 -3.405 13.947 1.00 87.19 75 MET A CA 1
ATOM 601 C C . MET A 1 75 ? -4.281 -4.260 13.805 1.00 87.19 75 MET A C 1
ATOM 603 O O . MET A 1 75 ? -5.363 -3.824 14.183 1.00 87.19 75 MET A O 1
ATOM 607 N N . HIS A 1 76 ? -4.151 -5.505 13.338 1.00 89.88 76 HIS A N 1
ATOM 608 C CA . HIS A 1 76 ? -5.278 -6.437 13.274 1.00 89.88 76 HIS A CA 1
ATOM 609 C C . HIS A 1 76 ? -5.902 -6.678 14.660 1.00 89.88 76 HIS A C 1
ATOM 611 O O . HIS A 1 76 ? -7.122 -6.618 14.810 1.00 89.88 76 HIS A O 1
ATOM 617 N N . GLN A 1 77 ? -5.085 -6.919 15.692 1.00 89.81 77 GLN A N 1
ATOM 618 C CA . GLN A 1 77 ? -5.602 -7.134 17.049 1.00 89.81 77 GLN A CA 1
ATOM 619 C C . GLN A 1 77 ? -6.260 -5.872 17.624 1.00 89.81 77 GLN A C 1
ATOM 621 O O . GLN A 1 77 ? -7.323 -5.964 18.240 1.00 89.81 77 GLN A O 1
ATOM 626 N N . GLU A 1 78 ? -5.659 -4.704 17.399 1.00 88.94 78 GLU A N 1
ATOM 627 C CA . GLU A 1 78 ? -6.192 -3.416 17.853 1.00 88.94 78 GLU A CA 1
ATOM 628 C C . GLU A 1 78 ? -7.529 -3.086 17.181 1.00 88.94 78 GLU A C 1
ATOM 630 O O . GLU A 1 78 ? -8.501 -2.776 17.868 1.00 88.94 78 GLU A O 1
ATOM 635 N N . ALA A 1 79 ? -7.622 -3.242 15.859 1.00 90.62 79 ALA A N 1
ATOM 636 C CA . ALA A 1 79 ? -8.844 -2.973 15.110 1.00 90.62 79 ALA A CA 1
ATOM 637 C C . ALA A 1 79 ? -9.991 -3.919 15.510 1.00 90.62 79 ALA A C 1
ATOM 639 O O . ALA A 1 79 ? -11.137 -3.494 15.673 1.00 90.62 79 ALA A O 1
ATOM 640 N N . LYS A 1 80 ? -9.681 -5.198 15.762 1.00 91.00 80 LYS A N 1
ATOM 641 C CA . LYS A 1 80 ? -10.651 -6.181 16.270 1.00 91.00 80 LYS A CA 1
ATOM 642 C C . LYS A 1 80 ? -11.171 -5.817 17.665 1.00 91.00 80 LYS A C 1
ATOM 644 O O . LYS A 1 80 ? -12.371 -5.937 17.940 1.00 91.00 80 LYS A O 1
ATOM 649 N N . ALA A 1 81 ? -10.281 -5.365 18.550 1.00 91.81 81 ALA A N 1
ATOM 650 C CA . ALA A 1 81 ? -10.660 -4.889 19.876 1.00 91.81 81 ALA A CA 1
ATOM 651 C C . ALA A 1 81 ? -11.526 -3.622 19.788 1.00 91.81 81 ALA A C 1
ATOM 653 O O . ALA A 1 81 ? -12.547 -3.539 20.473 1.00 91.81 81 ALA A O 1
ATOM 654 N N . LEU A 1 82 ? -11.173 -2.686 18.902 1.00 90.75 82 LEU A N 1
ATOM 655 C CA . LEU A 1 82 ? -11.920 -1.448 18.690 1.00 90.75 82 LEU A CA 1
ATOM 656 C C . LEU A 1 82 ? -13.337 -1.717 18.169 1.00 90.75 82 LEU A C 1
ATOM 658 O O . LEU A 1 82 ? -14.292 -1.216 18.755 1.00 90.75 82 LEU A O 1
ATOM 662 N N . ILE A 1 83 ? -13.508 -2.587 17.166 1.00 91.44 83 ILE A N 1
ATOM 663 C CA . ILE A 1 83 ? -14.847 -3.024 16.725 1.00 91.44 83 ILE A CA 1
ATOM 664 C C . ILE A 1 83 ? -15.661 -3.584 17.892 1.00 91.44 83 ILE A C 1
ATOM 666 O O . ILE A 1 83 ? -16.832 -3.247 18.053 1.00 91.44 83 ILE A O 1
ATOM 670 N N . SER A 1 84 ? -15.051 -4.424 18.730 1.00 91.38 84 SER A N 1
ATOM 671 C CA . SER A 1 84 ? -15.753 -5.029 19.868 1.00 91.38 84 SER A CA 1
ATOM 672 C C . SER A 1 84 ? -16.237 -3.970 20.867 1.00 91.38 84 SER A C 1
ATOM 674 O O . SER A 1 84 ? -17.340 -4.088 21.401 1.00 91.38 84 SER A O 1
ATOM 676 N N . GLN A 1 85 ? -15.447 -2.916 21.089 1.00 91.38 85 GLN A N 1
ATOM 677 C CA . GLN A 1 85 ? -15.829 -1.782 21.933 1.00 91.38 85 GLN A CA 1
ATOM 678 C C . GLN A 1 85 ? -16.932 -0.927 21.299 1.00 91.38 85 GLN A C 1
ATOM 680 O O . GLN A 1 85 ? -17.888 -0.573 21.988 1.00 91.38 85 GLN A O 1
ATOM 685 N N . LEU A 1 86 ? -16.840 -0.633 19.999 1.00 90.94 86 LEU A N 1
ATOM 686 C CA . LEU A 1 86 ? -17.847 0.153 19.280 1.00 90.94 86 LEU A CA 1
ATOM 687 C C . LEU A 1 86 ? -19.209 -0.543 19.288 1.00 90.94 86 LEU A C 1
ATOM 689 O O . LEU A 1 86 ? -20.213 0.089 19.609 1.00 90.94 86 LEU A O 1
ATOM 693 N N . LYS A 1 87 ? -19.245 -1.861 19.066 1.00 91.62 87 LYS A N 1
ATOM 694 C CA . LYS A 1 87 ? -20.489 -2.639 19.152 1.00 91.62 87 LYS A CA 1
ATOM 695 C C . LYS A 1 87 ? -21.164 -2.511 20.517 1.00 91.62 87 LYS A C 1
ATOM 697 O O . LYS A 1 87 ? -22.375 -2.321 20.583 1.00 91.62 87 LYS A O 1
ATOM 702 N N . LEU A 1 88 ? -20.392 -2.574 21.606 1.00 92.12 88 LEU A N 1
ATOM 703 C CA . LEU A 1 88 ? -20.922 -2.361 22.957 1.00 92.12 88 LEU A CA 1
ATOM 704 C C . LEU A 1 88 ? -21.428 -0.926 23.141 1.00 92.12 88 LEU A C 1
ATOM 706 O O . LEU A 1 88 ? -22.515 -0.732 23.678 1.00 92.12 88 LEU A O 1
ATOM 710 N N . HIS A 1 89 ? -20.668 0.067 22.675 1.00 90.62 89 HIS A N 1
ATOM 711 C CA . HIS A 1 89 ? -21.017 1.481 22.809 1.00 90.62 89 HIS A CA 1
ATOM 712 C C . HIS A 1 89 ? -22.321 1.838 22.081 1.00 90.62 89 HIS A C 1
ATOM 714 O O . HIS A 1 89 ? -23.149 2.576 22.611 1.00 90.62 89 HIS A O 1
ATOM 720 N N . PHE A 1 90 ? -22.537 1.258 20.900 1.00 90.38 90 PHE A N 1
ATOM 721 C CA . PHE A 1 90 ? -23.740 1.459 20.094 1.00 90.38 90 PHE A CA 1
ATOM 722 C C . PHE A 1 90 ? -24.867 0.460 20.394 1.00 90.38 90 PHE A C 1
ATOM 724 O O . PHE A 1 90 ? -25.866 0.434 19.678 1.00 90.38 90 PHE A O 1
ATOM 731 N N . ASN A 1 91 ? -24.742 -0.353 21.452 1.00 92.50 91 ASN A N 1
ATOM 732 C CA . ASN A 1 91 ? -25.708 -1.397 21.822 1.00 92.50 91 ASN A CA 1
ATOM 733 C C . ASN A 1 91 ? -26.035 -2.374 20.669 1.00 92.50 91 ASN A C 1
ATOM 735 O O . ASN A 1 91 ? -27.155 -2.877 20.553 1.00 92.50 91 ASN A O 1
ATOM 739 N N . GLN A 1 92 ? -25.057 -2.654 19.807 1.00 91.25 92 GLN A N 1
ATOM 740 C CA . GLN A 1 92 ? -25.184 -3.549 18.661 1.00 91.25 92 GLN A CA 1
ATOM 741 C C . GLN A 1 92 ? -24.927 -5.000 19.093 1.00 91.25 92 GLN A C 1
ATOM 743 O O . GLN A 1 92 ? -23.837 -5.361 19.539 1.00 91.25 92 GLN A O 1
ATOM 748 N N . THR A 1 93 ? -25.933 -5.863 18.942 1.00 86.12 93 THR A N 1
ATOM 749 C CA . THR A 1 93 ? -25.908 -7.255 19.434 1.00 86.12 93 THR A CA 1
ATOM 750 C C . THR A 1 93 ? -25.579 -8.295 18.358 1.00 86.12 93 THR A C 1
ATOM 752 O O . THR A 1 93 ? -25.304 -9.449 18.682 1.00 86.12 93 THR A O 1
ATOM 755 N N . GLY A 1 94 ? -25.557 -7.907 17.080 1.00 84.81 94 GLY A N 1
ATOM 756 C CA . GLY A 1 94 ? -25.321 -8.797 15.943 1.00 84.81 94 GLY A CA 1
ATOM 757 C C . GLY A 1 94 ? -25.181 -8.024 14.633 1.00 84.81 94 GLY A C 1
ATOM 758 O O . GLY A 1 94 ? -25.256 -6.803 14.636 1.00 84.81 94 GLY A O 1
ATOM 759 N N . GLY A 1 95 ? -24.983 -8.741 13.526 1.00 86.81 95 GLY A N 1
ATOM 760 C CA . GLY A 1 95 ? -24.709 -8.139 12.218 1.00 86.81 95 GLY A CA 1
ATOM 761 C C . GLY A 1 95 ? -23.217 -8.046 11.894 1.00 86.81 95 GLY A C 1
ATOM 762 O O . GLY A 1 95 ? -22.356 -8.299 12.745 1.00 86.81 95 GLY A O 1
ATOM 763 N N . VAL A 1 96 ? -22.939 -7.737 10.628 1.00 89.38 96 VAL A N 1
ATOM 764 C CA . VAL A 1 96 ? -21.591 -7.457 10.125 1.00 89.38 96 VAL A CA 1
ATOM 765 C C . VAL A 1 96 ? -21.363 -5.958 10.237 1.00 89.38 96 VAL A C 1
ATOM 767 O O . VAL A 1 96 ? -22.191 -5.188 9.758 1.00 89.38 96 VAL A O 1
ATOM 770 N N . HIS A 1 97 ? -20.250 -5.580 10.858 1.00 91.50 97 HIS A N 1
ATOM 771 C CA . HIS A 1 97 ? -19.837 -4.190 11.020 1.00 91.50 97 HIS A CA 1
ATOM 772 C C . HIS A 1 97 ? -18.460 -3.992 10.419 1.00 91.50 97 HIS A C 1
ATOM 774 O O . HIS A 1 97 ? -17.629 -4.903 10.476 1.00 91.50 97 HIS A O 1
ATOM 780 N N . ILE A 1 98 ? -18.226 -2.804 9.875 1.00 91.94 98 ILE A N 1
ATOM 781 C CA . ILE A 1 98 ? -16.995 -2.477 9.164 1.00 91.94 98 ILE A CA 1
ATOM 782 C C . ILE A 1 98 ? -16.328 -1.296 9.857 1.00 91.94 98 ILE A C 1
ATOM 784 O O . ILE A 1 98 ? -16.918 -0.231 9.997 1.00 91.94 98 ILE A O 1
ATOM 788 N N . LEU A 1 99 ? -15.072 -1.479 10.250 1.00 92.88 99 LEU A N 1
ATOM 789 C CA . LEU A 1 99 ? -14.188 -0.404 10.678 1.00 92.88 99 LEU A CA 1
ATOM 790 C C . LEU A 1 99 ? -13.192 -0.117 9.560 1.00 92.88 99 LEU A C 1
ATOM 792 O O . LEU A 1 99 ? -12.524 -1.028 9.067 1.00 92.88 99 LEU A O 1
ATOM 796 N N . GLN A 1 100 ? -13.083 1.150 9.191 1.00 94.00 100 GLN A N 1
ATOM 797 C CA . GLN A 1 100 ? -12.114 1.654 8.231 1.00 94.00 100 GLN A CA 1
ATOM 798 C C . GLN A 1 100 ? -11.176 2.611 8.958 1.00 94.00 100 GLN A C 1
ATOM 800 O O . GLN A 1 100 ? -11.637 3.458 9.716 1.00 94.00 100 GLN A O 1
ATOM 805 N N . GLU A 1 101 ? -9.876 2.491 8.723 1.00 91.88 101 GLU A N 1
ATOM 806 C CA . GLU A 1 101 ? -8.883 3.442 9.220 1.00 91.88 101 GLU A CA 1
ATOM 807 C C . GLU A 1 101 ? -8.040 3.950 8.054 1.00 91.88 101 GLU A C 1
ATOM 809 O O . GLU 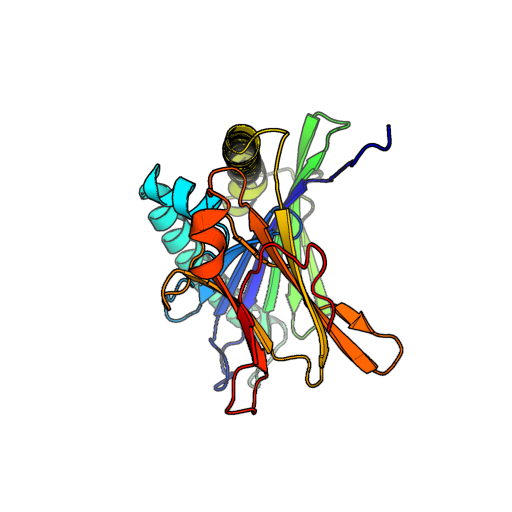A 1 101 ? -7.607 3.173 7.200 1.00 91.88 101 GLU A O 1
ATOM 814 N N . MET A 1 102 ? -7.791 5.253 8.038 1.00 91.31 102 MET A N 1
ATOM 815 C CA . MET A 1 102 ? -6.833 5.893 7.152 1.00 91.31 102 MET A CA 1
ATOM 816 C C . MET A 1 102 ? -5.868 6.713 7.997 1.00 91.31 102 MET A C 1
ATOM 818 O O . MET A 1 102 ? -6.221 7.781 8.494 1.00 91.31 102 MET A O 1
ATOM 822 N N . SER A 1 103 ? -4.648 6.213 8.162 1.00 90.00 103 SER A N 1
ATOM 823 C CA . SER A 1 103 ? -3.636 6.847 9.002 1.00 90.00 103 SER A CA 1
ATOM 824 C C . SER A 1 103 ? -2.301 6.960 8.290 1.00 90.00 103 SER A C 1
ATOM 826 O O . SER A 1 103 ? -1.980 6.185 7.389 1.00 90.00 103 SER A O 1
ATOM 828 N N . GLY A 1 104 ? -1.508 7.959 8.650 1.00 91.12 104 GLY A N 1
ATOM 829 C CA . GLY A 1 104 ? -0.285 8.226 7.916 1.00 91.12 104 GLY A CA 1
ATOM 830 C C . GLY A 1 104 ? 0.339 9.562 8.236 1.00 91.12 104 GLY A C 1
ATOM 831 O O . GLY A 1 104 ? 0.041 10.196 9.246 1.00 91.12 104 GLY A O 1
ATOM 832 N N . CYS A 1 105 ? 1.249 9.972 7.369 1.00 90.69 105 CYS A N 1
ATOM 833 C CA . CYS A 1 105 ? 1.888 11.267 7.454 1.00 90.69 105 CYS A CA 1
ATOM 834 C C . CYS A 1 105 ? 2.131 11.832 6.065 1.00 90.69 105 CYS A C 1
ATOM 836 O O . CYS A 1 105 ? 2.479 11.114 5.126 1.00 90.69 105 CYS A O 1
ATOM 838 N N . GLU A 1 106 ? 1.970 13.139 5.954 1.00 89.38 106 GLU A N 1
ATOM 839 C CA . GLU A 1 106 ? 2.265 13.893 4.746 1.00 89.38 106 GLU A CA 1
ATOM 840 C C . GLU A 1 106 ? 3.516 14.723 4.969 1.00 89.38 106 GLU A C 1
ATOM 842 O O . GLU A 1 106 ? 3.773 15.196 6.080 1.00 89.38 106 GLU A O 1
ATOM 847 N N . TRP A 1 107 ? 4.323 14.868 3.925 1.00 83.94 107 TRP A N 1
ATOM 848 C CA . TRP A 1 107 ? 5.443 15.795 3.940 1.00 83.94 107 TRP A CA 1
ATOM 849 C C . TRP A 1 107 ? 4.975 17.177 3.474 1.00 83.94 107 TRP A C 1
ATOM 851 O O . TRP A 1 107 ? 4.462 17.317 2.365 1.00 83.94 107 TRP A O 1
ATOM 861 N N . ASP A 1 108 ? 5.160 18.187 4.320 1.00 73.88 108 ASP A N 1
ATOM 862 C CA . ASP A 1 108 ? 4.854 19.585 4.029 1.00 73.88 108 ASP A CA 1
ATOM 863 C C . ASP A 1 108 ? 6.145 20.312 3.624 1.00 73.88 108 ASP A C 1
ATOM 865 O O . ASP A 1 108 ? 6.975 20.680 4.461 1.00 73.88 108 ASP A O 1
ATOM 869 N N . ASP A 1 109 ? 6.314 20.533 2.318 1.00 68.56 109 ASP A N 1
ATOM 870 C CA . ASP A 1 109 ? 7.481 21.224 1.759 1.00 68.56 109 ASP A CA 1
ATOM 871 C C . ASP A 1 109 ? 7.579 22.698 2.185 1.00 68.56 109 ASP A C 1
ATOM 873 O O . ASP A 1 109 ? 8.679 23.257 2.197 1.00 68.56 109 ASP A O 1
ATOM 877 N N . HIS A 1 110 ? 6.462 23.339 2.551 1.00 69.06 110 HIS A N 1
ATOM 878 C CA . HIS A 1 110 ? 6.461 24.739 2.980 1.00 69.06 110 HIS A CA 1
ATOM 879 C C . HIS A 1 110 ? 7.046 24.896 4.379 1.00 69.06 110 HIS A C 1
ATOM 881 O O . HIS A 1 110 ? 7.828 25.816 4.623 1.00 69.06 110 HIS A O 1
ATOM 887 N N . HIS A 1 111 ? 6.678 23.993 5.285 1.00 68.62 111 HIS A N 1
ATOM 888 C CA . HIS A 1 111 ? 7.135 24.022 6.674 1.00 68.62 111 HIS A CA 1
ATOM 889 C C . HIS A 1 111 ? 8.362 23.131 6.919 1.00 68.62 111 HIS A C 1
ATOM 891 O O . HIS A 1 111 ? 8.929 23.176 8.008 1.00 68.62 111 HIS A O 1
ATOM 897 N N . GLN A 1 112 ? 8.796 22.361 5.911 1.00 71.06 112 GLN A N 1
ATOM 898 C CA . GLN A 1 112 ? 9.828 21.320 6.020 1.00 71.06 112 GLN A CA 1
ATOM 899 C C . GLN A 1 112 ? 9.573 20.346 7.176 1.00 71.06 112 GLN A C 1
ATOM 901 O O . GLN A 1 112 ? 10.504 19.881 7.840 1.00 71.06 112 GLN A O 1
ATOM 906 N N . ASP A 1 113 ? 8.303 20.038 7.404 1.00 73.69 113 ASP A N 1
ATOM 907 C CA . ASP A 1 113 ? 7.858 19.194 8.501 1.00 73.69 113 ASP A CA 1
ATOM 908 C C . ASP A 1 113 ? 6.895 18.124 7.988 1.00 73.69 113 ASP A C 1
ATOM 910 O O . ASP A 1 113 ? 6.451 18.161 6.840 1.00 73.69 113 ASP A O 1
ATOM 914 N N . SER A 1 114 ? 6.594 17.137 8.824 1.00 80.75 114 SER A N 1
ATOM 915 C CA . SER A 1 114 ? 5.621 16.110 8.501 1.00 80.75 114 SER A CA 1
ATOM 916 C C . SER A 1 114 ? 4.398 16.198 9.394 1.00 80.75 114 SER A C 1
ATOM 918 O O . SER A 1 114 ? 4.489 16.353 10.608 1.00 80.75 114 SER A O 1
ATOM 920 N N . VAL A 1 115 ? 3.237 16.071 8.767 1.00 83.88 115 VAL A N 1
ATOM 921 C CA . VAL A 1 115 ? 1.942 16.193 9.420 1.00 83.88 115 VAL A CA 1
ATOM 922 C C . VAL A 1 115 ? 1.321 14.815 9.457 1.00 83.88 115 VAL A C 1
ATOM 924 O O . VAL A 1 115 ? 1.003 14.250 8.414 1.00 83.88 115 VAL A O 1
ATOM 927 N N . GLY A 1 116 ? 1.181 14.262 10.657 1.00 86.81 116 GLY A N 1
ATOM 928 C CA . GLY A 1 116 ? 0.471 13.007 10.847 1.00 86.81 116 GLY A CA 1
ATOM 929 C C . GLY A 1 116 ? -1.045 13.200 10.801 1.00 86.81 116 GLY A C 1
ATOM 930 O O . GLY A 1 116 ? -1.554 14.242 11.216 1.00 86.81 116 GLY A O 1
ATOM 931 N N . PHE A 1 117 ? -1.754 12.177 10.345 1.00 86.69 117 PHE A N 1
ATOM 932 C CA . PHE A 1 117 ? -3.213 12.113 10.327 1.00 86.69 117 PHE A CA 1
ATOM 933 C C . PHE A 1 117 ? -3.682 10.698 10.677 1.00 86.69 117 PHE A C 1
ATOM 935 O O . PHE A 1 117 ? -2.959 9.720 10.466 1.00 86.69 117 PHE A O 1
ATOM 942 N N . ASP A 1 118 ? -4.887 10.592 11.227 1.00 87.06 118 ASP A N 1
ATOM 943 C CA . ASP A 1 118 ? -5.526 9.320 11.568 1.00 87.06 118 ASP A CA 1
ATOM 944 C C . ASP A 1 118 ? -7.049 9.499 11.576 1.00 87.06 118 ASP A C 1
ATOM 946 O O . ASP A 1 118 ? -7.598 10.225 12.404 1.00 87.06 118 ASP A O 1
ATOM 950 N N . HIS A 1 119 ? -7.725 8.880 10.614 1.00 88.69 119 HIS A N 1
ATOM 951 C CA . HIS A 1 119 ? -9.165 8.973 10.396 1.00 88.69 119 HIS A CA 1
ATOM 952 C C . HIS A 1 119 ? -9.807 7.601 10.529 1.00 88.69 119 HIS A C 1
ATOM 954 O O . HIS A 1 119 ? -9.286 6.616 10.009 1.00 88.69 119 HIS A O 1
ATOM 960 N N . TYR A 1 120 ? -10.980 7.554 11.152 1.00 89.75 120 TYR A N 1
ATOM 961 C CA . TYR A 1 120 ? -11.763 6.341 11.318 1.00 89.75 120 TYR A CA 1
ATOM 962 C C . TYR A 1 120 ? -13.161 6.506 10.736 1.00 89.75 120 TYR A C 1
ATOM 964 O O . TYR A 1 120 ? -13.875 7.464 11.043 1.00 89.75 120 TYR A O 1
ATOM 972 N N . GLY A 1 121 ? -13.574 5.505 9.969 1.00 91.88 121 GLY A N 1
ATOM 973 C CA . GLY A 1 121 ? -14.956 5.289 9.567 1.00 91.88 121 GLY A CA 1
ATOM 974 C C . GLY A 1 121 ? -15.527 4.036 10.226 1.00 91.88 121 GLY A C 1
ATOM 975 O O . GLY A 1 121 ? -14.818 3.042 10.389 1.00 91.88 121 GLY A O 1
ATOM 976 N N . TYR A 1 122 ? -16.803 4.067 10.593 1.00 92.19 122 TYR A N 1
ATOM 977 C CA . TYR A 1 122 ? -17.531 2.922 11.134 1.00 92.19 122 TYR A CA 1
ATOM 978 C C . TYR A 1 122 ? -18.860 2.759 10.397 1.00 92.19 122 TYR A C 1
ATOM 980 O O . TYR A 1 122 ? -19.612 3.717 10.255 1.00 92.19 122 TYR A O 1
ATOM 988 N N . ASP A 1 123 ? -19.121 1.558 9.879 1.00 91.75 123 ASP A N 1
ATOM 989 C CA 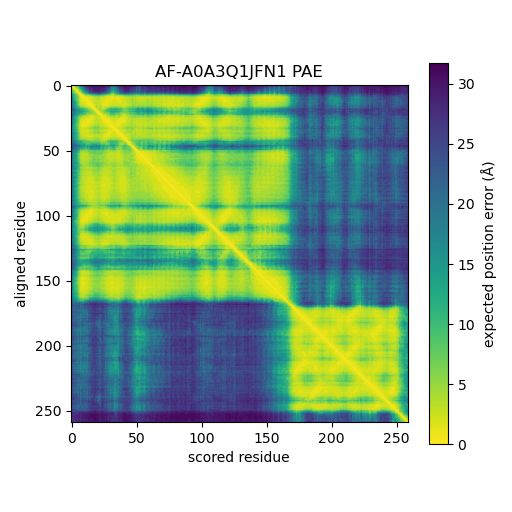. ASP A 1 123 ? -20.295 1.227 9.059 1.00 91.75 123 ASP A CA 1
ATOM 990 C C . ASP A 1 123 ? -20.521 2.187 7.864 1.00 91.75 123 ASP A C 1
ATOM 992 O O . ASP A 1 123 ? -21.642 2.394 7.406 1.00 91.75 123 ASP A O 1
ATOM 996 N N . GLY A 1 124 ? -19.426 2.735 7.317 1.00 85.00 124 GLY A N 1
ATOM 997 C CA . GLY A 1 124 ? -19.421 3.641 6.161 1.00 85.00 124 GLY A CA 1
ATOM 998 C C . GLY A 1 124 ? -19.581 5.127 6.498 1.00 85.00 124 GLY A C 1
ATOM 999 O O . GLY A 1 124 ? -19.517 5.954 5.590 1.00 85.00 124 GLY A O 1
ATOM 1000 N N . GLU A 1 125 ? -19.746 5.478 7.773 1.00 85.81 125 GLU A N 1
ATOM 1001 C CA . GLU A 1 125 ? -19.822 6.864 8.242 1.00 85.81 125 GLU A CA 1
ATOM 1002 C C . GLU A 1 125 ? -18.509 7.288 8.906 1.00 85.81 125 GLU A C 1
ATOM 1004 O O . GLU A 1 125 ? -17.868 6.498 9.601 1.00 85.81 125 GLU A O 1
ATOM 1009 N N . GLU A 1 126 ? -18.093 8.541 8.706 1.00 83.06 126 GLU A N 1
ATOM 1010 C CA . GLU A 1 126 ? -16.951 9.097 9.434 1.00 83.06 126 GLU A CA 1
ATOM 1011 C C . GLU A 1 126 ? -17.295 9.179 10.925 1.00 83.06 126 GLU A C 1
ATOM 1013 O O . GLU A 1 126 ? -18.260 9.832 11.322 1.00 83.06 126 GLU A O 1
ATOM 1018 N N . PHE A 1 127 ? -16.509 8.487 11.751 1.00 72.69 127 PHE A N 1
ATOM 1019 C CA . PHE A 1 127 ? -16.776 8.362 13.180 1.00 72.69 127 PHE A CA 1
ATOM 1020 C C . PHE A 1 127 ? -15.861 9.260 14.016 1.00 72.69 127 PHE A C 1
ATOM 1022 O O . PHE A 1 127 ? -16.318 9.896 14.966 1.00 72.69 127 PHE A O 1
ATOM 1029 N N . THR A 1 128 ? -14.566 9.321 13.690 1.00 78.19 128 THR A N 1
ATOM 1030 C CA . THR A 1 128 ? -13.608 10.175 14.404 1.00 78.19 128 THR A CA 1
ATOM 1031 C C . THR A 1 128 ? -12.364 10.459 13.567 1.00 78.19 128 THR A C 1
ATOM 1033 O O . THR A 1 128 ? -11.932 9.631 12.768 1.00 78.19 128 THR A O 1
ATOM 1036 N N . SER A 1 129 ? -11.759 11.622 13.786 1.00 73.94 129 SER A N 1
ATOM 1037 C CA . SER A 1 129 ? -10.493 12.034 13.185 1.00 73.94 129 SER A CA 1
ATOM 1038 C C . SER A 1 129 ? -9.563 12.561 14.267 1.00 73.94 129 SER A C 1
ATOM 1040 O O . SER A 1 129 ? -10.001 13.277 15.172 1.00 73.94 129 SER A O 1
ATOM 1042 N N . PHE A 1 130 ? -8.279 12.262 14.153 1.00 73.06 130 PHE A N 1
ATOM 1043 C CA . PHE A 1 130 ? -7.267 12.678 15.102 1.00 73.06 130 PHE A CA 1
ATOM 1044 C C . PHE A 1 130 ? -6.296 13.682 14.462 1.00 73.06 130 PHE A C 1
ATOM 1046 O O . PHE A 1 130 ? -5.568 13.359 13.522 1.00 73.06 130 PHE A O 1
ATOM 1053 N N . ASP A 1 131 ? -6.284 14.908 14.995 1.00 70.12 131 ASP A N 1
ATOM 1054 C CA . ASP A 1 131 ? -5.356 15.966 14.590 1.00 70.12 131 ASP A CA 1
ATOM 1055 C C . ASP A 1 131 ? -4.097 15.933 15.465 1.00 70.12 131 ASP A C 1
ATOM 1057 O O . ASP A 1 131 ? -4.097 16.322 16.638 1.00 70.12 131 ASP A O 1
ATOM 1061 N N . VAL A 1 132 ? -2.993 15.487 14.867 1.00 72.12 132 VAL A N 1
ATOM 1062 C CA . VAL A 1 132 ? -1.696 15.360 15.538 1.00 72.12 132 VAL A CA 1
ATOM 1063 C C . VAL A 1 132 ? -1.130 16.725 15.963 1.00 72.12 132 VAL A C 1
ATOM 1065 O O . VAL A 1 132 ? -0.385 16.786 16.942 1.00 72.12 132 VAL A O 1
ATOM 1068 N N . ARG A 1 133 ? -1.483 17.830 15.286 1.00 70.31 133 ARG A N 1
ATOM 1069 C CA . ARG A 1 133 ? -0.914 19.168 15.546 1.00 70.31 133 ARG A CA 1
ATOM 1070 C C . ARG A 1 133 ? -1.406 19.779 16.853 1.00 70.31 133 ARG A C 1
ATOM 1072 O O . ARG A 1 133 ? -0.678 20.532 17.494 1.00 70.31 133 ARG A O 1
ATOM 1079 N N . THR A 1 134 ? -2.649 19.495 17.228 1.00 70.31 134 THR A N 1
ATOM 1080 C CA . THR A 1 134 ? -3.313 20.132 18.378 1.00 70.31 134 THR A CA 1
ATOM 1081 C C . THR A 1 134 ? -3.161 19.345 19.677 1.00 70.31 134 THR A C 1
ATOM 1083 O O . THR A 1 134 ? -3.642 19.769 20.730 1.00 70.31 134 THR A O 1
ATOM 1086 N N . MET A 1 135 ? -2.475 18.204 19.636 1.00 65.31 135 MET A N 1
ATOM 1087 C CA . MET A 1 135 ? -2.418 17.298 20.768 1.00 65.31 135 MET A CA 1
ATOM 1088 C C . MET A 1 135 ? -1.324 17.661 21.790 1.00 65.31 135 MET A C 1
ATOM 1090 O O . MET A 1 135 ? -0.201 18.014 21.445 1.00 65.31 135 MET A O 1
ATOM 1094 N N . SER A 1 136 ? -1.640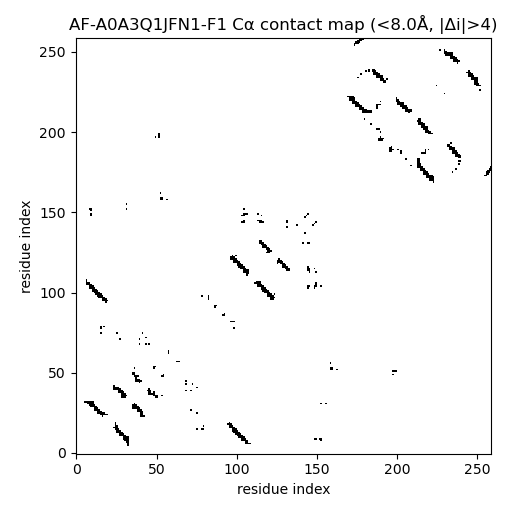 17.493 23.077 1.00 58.62 136 SER A N 1
ATOM 1095 C CA . SER A 1 136 ? -0.765 17.790 24.218 1.00 58.62 136 SER A CA 1
ATOM 1096 C C . SER A 1 136 ? 0.004 16.592 24.811 1.00 58.62 136 SER A C 1
ATOM 1098 O O . SER A 1 136 ? 0.901 16.816 25.623 1.00 58.62 136 SER A O 1
ATOM 1100 N N . TRP A 1 137 ? -0.296 15.338 24.429 1.00 56.47 137 TRP A N 1
ATOM 1101 C CA . TRP A 1 137 ? 0.282 14.127 25.051 1.00 56.47 137 TRP A CA 1
ATOM 1102 C C . TRP A 1 137 ? 0.732 13.064 24.045 1.00 56.47 137 TRP A C 1
ATOM 1104 O O . TRP A 1 137 ? -0.052 12.611 23.224 1.00 56.47 137 TRP A O 1
ATOM 1114 N N . VAL A 1 138 ? 1.963 12.557 24.148 1.00 59.25 138 VAL A N 1
ATOM 1115 C CA . VAL A 1 138 ? 2.454 11.501 23.243 1.00 59.25 138 VAL A CA 1
ATOM 1116 C C . VAL A 1 138 ? 1.923 10.122 23.662 1.00 59.25 138 VAL A C 1
ATOM 1118 O O . VAL A 1 138 ? 2.235 9.636 24.746 1.00 59.25 138 VAL A O 1
ATOM 1121 N N . THR A 1 139 ? 1.158 9.463 22.786 1.00 68.62 139 THR A N 1
ATOM 1122 C CA . THR A 1 139 ? 0.764 8.042 22.904 1.00 68.62 139 THR A CA 1
ATOM 1123 C C . THR A 1 139 ? 1.596 7.164 21.962 1.00 68.62 139 THR A C 1
ATOM 1125 O O . THR A 1 139 ? 2.335 7.681 21.125 1.00 68.62 139 THR A O 1
ATOM 1128 N N . GLN A 1 140 ? 1.472 5.833 22.047 1.00 67.12 140 GLN A N 1
ATOM 1129 C 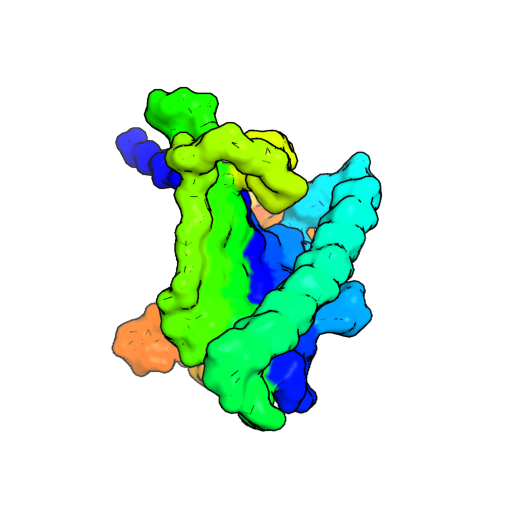CA . GLN A 1 140 ? 2.163 4.915 21.129 1.00 67.12 140 GLN A CA 1
ATOM 1130 C C . GLN A 1 140 ? 1.778 5.158 19.659 1.00 67.12 140 GLN A C 1
ATOM 1132 O O . GLN A 1 140 ? 2.663 5.211 18.803 1.00 67.12 140 GLN A O 1
ATOM 1137 N N . LYS A 1 141 ? 0.486 5.386 19.380 1.00 72.25 141 LYS A N 1
ATOM 1138 C CA . LYS A 1 141 ? -0.002 5.721 18.035 1.00 72.25 141 LYS A CA 1
ATOM 1139 C C . LYS A 1 141 ? 0.532 7.080 17.570 1.00 72.25 141 LYS A C 1
ATOM 1141 O O . LYS A 1 141 ? 0.995 7.221 16.444 1.00 72.25 141 LYS A O 1
ATOM 1146 N N . ASN A 1 142 ? 0.625 8.047 18.478 1.00 74.94 142 ASN A N 1
ATOM 1147 C CA . ASN A 1 142 ? 1.127 9.383 18.144 1.00 74.94 142 ASN A CA 1
ATOM 1148 C C . ASN A 1 142 ? 2.645 9.403 17.945 1.00 74.94 142 ASN A C 1
ATOM 1150 O O . ASN A 1 142 ? 3.135 10.091 17.059 1.00 74.94 142 ASN A O 1
ATOM 1154 N N . ASN A 1 143 ? 3.399 8.594 18.694 1.00 79.75 143 ASN A N 1
ATOM 1155 C CA . ASN A 1 143 ? 4.824 8.394 18.439 1.00 79.75 143 ASN A CA 1
ATOM 1156 C C . ASN A 1 143 ? 5.065 7.797 17.044 1.00 79.75 143 ASN A C 1
ATOM 1158 O O . ASN A 1 143 ? 6.028 8.169 16.374 1.00 79.75 143 ASN A O 1
ATOM 1162 N N . PHE A 1 144 ? 4.185 6.900 16.586 1.00 83.88 144 PHE A N 1
ATOM 1163 C CA . PHE A 1 144 ? 4.252 6.392 15.222 1.00 83.88 144 PHE A CA 1
ATOM 1164 C C . PHE A 1 144 ? 4.042 7.510 14.192 1.00 83.88 144 PHE A C 1
ATOM 1166 O O . PHE A 1 144 ? 4.898 7.691 13.330 1.00 83.88 144 PHE A O 1
ATOM 1173 N N . LEU A 1 145 ? 2.966 8.289 14.318 1.00 86.00 145 LEU A N 1
ATOM 1174 C CA . LEU A 1 145 ? 2.625 9.356 13.369 1.00 86.00 145 LEU A CA 1
ATOM 1175 C C . LEU A 1 145 ? 3.658 10.497 13.348 1.00 86.00 145 LEU A C 1
ATOM 1177 O O . LEU A 1 145 ? 3.975 11.004 12.278 1.00 86.00 145 LEU A O 1
ATOM 1181 N N . ILE A 1 146 ? 4.221 10.863 14.506 1.00 83.12 146 ILE A N 1
ATOM 1182 C CA . ILE A 1 146 ? 5.168 11.985 14.648 1.00 83.12 146 ILE A CA 1
ATOM 1183 C C . ILE A 1 146 ? 6.601 11.578 14.290 1.00 83.12 146 ILE A C 1
ATOM 1185 O O . ILE A 1 146 ? 7.314 12.329 13.633 1.00 83.12 146 ILE A O 1
ATOM 1189 N N . ASN A 1 147 ? 7.058 10.402 14.732 1.00 83.88 147 ASN A N 1
ATOM 1190 C CA . ASN A 1 147 ? 8.476 10.043 14.636 1.00 83.88 147 ASN A CA 1
ATOM 1191 C C . ASN A 1 147 ? 8.746 8.961 13.593 1.00 83.88 147 ASN A C 1
ATOM 1193 O O . ASN A 1 147 ? 9.688 9.080 12.813 1.00 83.88 147 ASN A O 1
ATOM 1197 N N . ILE A 1 148 ? 7.945 7.895 13.574 1.00 87.44 148 ILE A N 1
ATOM 1198 C CA . ILE A 1 148 ? 8.239 6.700 12.772 1.00 87.44 148 ILE A CA 1
ATOM 1199 C C . ILE A 1 148 ? 7.790 6.888 11.320 1.00 87.44 148 ILE A C 1
ATOM 1201 O O . ILE A 1 148 ? 8.555 6.602 10.398 1.00 87.44 148 ILE A O 1
ATOM 1205 N N . CYS A 1 149 ? 6.579 7.398 11.103 1.00 89.38 149 CYS A N 1
ATOM 1206 C CA . CYS A 1 149 ? 6.028 7.605 9.770 1.00 89.38 149 CYS A CA 1
ATOM 1207 C C . CYS A 1 149 ? 6.901 8.545 8.916 1.00 89.38 149 CYS A C 1
ATOM 1209 O O . CYS A 1 149 ? 7.287 8.137 7.817 1.00 89.38 149 CYS A O 1
ATOM 1211 N N . PRO A 1 150 ? 7.338 9.726 9.404 1.00 89.62 150 PRO A N 1
ATOM 1212 C CA . PRO A 1 150 ? 8.142 10.636 8.588 1.00 89.62 150 PRO A CA 1
ATOM 1213 C C . PRO A 1 150 ? 9.523 10.068 8.249 1.00 89.62 150 PRO A C 1
ATOM 1215 O O . PRO A 1 150 ? 10.059 10.319 7.168 1.00 89.62 150 PRO A O 1
ATOM 1218 N N . GLN A 1 151 ? 10.109 9.273 9.153 1.00 89.50 151 GLN A N 1
ATOM 1219 C CA . GLN A 1 151 ? 11.369 8.570 8.893 1.00 89.50 151 GLN A CA 1
ATOM 1220 C C . GLN A 1 151 ? 11.212 7.554 7.759 1.00 89.50 151 GLN A C 1
ATOM 1222 O O . GLN A 1 151 ? 12.042 7.520 6.846 1.00 89.50 151 GLN A O 1
ATOM 1227 N N . TRP A 1 152 ? 10.132 6.768 7.776 1.00 89.19 152 TRP A N 1
ATOM 1228 C CA . TRP A 1 152 ? 9.839 5.819 6.704 1.00 89.19 152 TRP A CA 1
ATOM 1229 C C . TRP A 1 152 ? 9.524 6.505 5.385 1.00 89.19 152 TRP A C 1
ATOM 1231 O O . TRP A 1 152 ? 10.092 6.117 4.369 1.00 89.19 152 TRP A O 1
ATOM 1241 N N . LEU A 1 153 ? 8.699 7.553 5.394 1.00 89.06 153 LEU A N 1
ATOM 1242 C CA . LEU A 1 153 ? 8.381 8.332 4.199 1.00 89.06 153 LEU A CA 1
ATOM 1243 C C . LEU A 1 153 ? 9.661 8.854 3.529 1.00 89.06 153 LEU A C 1
ATOM 1245 O O . LEU A 1 153 ? 9.877 8.619 2.339 1.00 89.06 153 LEU A O 1
ATOM 1249 N N . LYS A 1 154 ? 10.572 9.461 4.304 1.00 86.56 154 LYS A N 1
ATOM 1250 C CA . LYS A 1 154 ? 11.887 9.899 3.804 1.00 86.56 154 LYS A CA 1
ATOM 1251 C C . LYS A 1 154 ? 12.697 8.741 3.229 1.00 86.56 154 LYS A C 1
ATOM 1253 O O . LYS A 1 154 ? 13.274 8.882 2.152 1.00 86.56 154 LYS A O 1
ATOM 1258 N N . ARG A 1 155 ? 12.742 7.602 3.923 1.00 86.75 155 ARG A N 1
ATOM 1259 C CA . ARG A 1 155 ? 13.508 6.429 3.487 1.00 86.75 155 ARG A CA 1
ATOM 1260 C C . ARG A 1 155 ? 12.962 5.837 2.188 1.00 86.75 155 ARG A C 1
ATOM 1262 O O . ARG A 1 155 ? 13.747 5.585 1.277 1.00 86.75 155 ARG A O 1
ATOM 1269 N N . TYR A 1 156 ? 11.647 5.666 2.066 1.00 86.19 156 TYR A N 1
ATOM 1270 C CA . TYR A 1 156 ? 11.013 5.183 0.839 1.00 86.19 156 TYR A CA 1
ATOM 1271 C C . TYR A 1 156 ? 11.256 6.136 -0.332 1.00 86.19 156 TYR A C 1
ATOM 1273 O O . TYR A 1 156 ? 11.686 5.696 -1.396 1.00 86.19 156 TYR A O 1
ATOM 1281 N N . LEU A 1 157 ? 11.089 7.444 -0.116 1.00 83.12 157 LEU A N 1
ATOM 1282 C CA . LEU A 1 157 ? 11.383 8.462 -1.124 1.00 83.12 157 LEU A CA 1
ATOM 1283 C C . LEU A 1 157 ? 12.847 8.430 -1.579 1.00 83.12 157 LEU A C 1
ATOM 1285 O O . LEU A 1 157 ? 13.125 8.548 -2.771 1.00 83.12 157 LEU A O 1
ATOM 1289 N N . GLN A 1 158 ? 13.795 8.267 -0.652 1.00 82.00 158 GLN A N 1
ATOM 1290 C CA . GLN A 1 158 ? 15.219 8.155 -0.975 1.00 82.00 158 GLN A CA 1
ATOM 1291 C C . GLN A 1 158 ? 15.525 6.892 -1.782 1.00 82.00 158 GLN A C 1
ATOM 1293 O O . GLN A 1 158 ? 16.204 6.981 -2.804 1.00 82.00 158 GLN A O 1
ATOM 1298 N N . TYR A 1 159 ? 15.006 5.735 -1.364 1.00 81.94 159 TYR A N 1
ATOM 1299 C CA . TYR A 1 159 ? 15.204 4.477 -2.085 1.00 81.94 159 TYR A CA 1
ATOM 1300 C C . TYR A 1 159 ? 14.598 4.520 -3.486 1.00 81.94 159 TYR A C 1
ATOM 1302 O O . TYR A 1 159 ? 15.285 4.161 -4.441 1.00 81.94 159 TYR A O 1
ATOM 1310 N N . GLY A 1 160 ? 13.367 5.023 -3.622 1.00 75.56 160 GLY A N 1
ATOM 1311 C CA . GLY A 1 160 ? 12.731 5.242 -4.918 1.00 75.56 160 GLY A CA 1
ATOM 1312 C C . GLY A 1 160 ? 13.594 6.139 -5.804 1.00 75.56 160 GLY A C 1
ATOM 1313 O O . GLY A 1 160 ? 14.004 5.726 -6.886 1.00 75.56 160 GLY A O 1
ATOM 1314 N N . LYS A 1 161 ? 13.990 7.323 -5.313 1.00 75.75 161 LYS A N 1
ATOM 1315 C CA . LYS A 1 161 ? 14.874 8.243 -6.053 1.00 75.75 161 LYS A CA 1
ATOM 1316 C C . LYS A 1 161 ? 16.185 7.588 -6.475 1.00 75.75 161 LYS A C 1
ATOM 1318 O O . LYS A 1 161 ? 16.582 7.741 -7.621 1.00 75.75 161 LYS A O 1
ATOM 1323 N N . MET A 1 162 ? 16.861 6.858 -5.589 1.00 71.69 162 MET A N 1
ATOM 1324 C CA . MET A 1 162 ? 18.115 6.171 -5.917 1.00 71.69 162 MET A CA 1
ATOM 1325 C C . MET A 1 162 ? 17.919 5.077 -6.965 1.00 71.69 162 MET A C 1
ATOM 1327 O O . MET A 1 162 ? 18.748 4.937 -7.863 1.00 71.69 162 MET A O 1
ATOM 1331 N N . PHE A 1 163 ? 16.842 4.302 -6.851 1.00 67.50 163 PHE A N 1
ATOM 1332 C CA . PHE A 1 163 ? 16.514 3.247 -7.799 1.00 67.50 163 PHE A CA 1
ATOM 1333 C C . PHE A 1 163 ? 16.236 3.824 -9.190 1.00 67.50 163 PHE A C 1
ATOM 1335 O O . PHE A 1 163 ? 16.830 3.370 -10.164 1.00 67.50 163 PHE A O 1
ATOM 1342 N N . PHE A 1 164 ? 15.423 4.880 -9.277 1.00 64.31 164 PHE A N 1
ATOM 1343 C CA . PHE A 1 164 ? 15.104 5.537 -10.546 1.00 64.31 164 PHE A CA 1
ATOM 1344 C C . PHE A 1 164 ? 16.280 6.346 -11.113 1.00 64.31 164 PHE A C 1
ATOM 1346 O O . PHE A 1 164 ? 16.539 6.278 -12.310 1.00 64.31 164 PHE A O 1
ATOM 1353 N N . ALA A 1 165 ? 17.073 7.027 -10.278 1.00 60.50 165 ALA A N 1
ATOM 1354 C CA . ALA A 1 165 ? 18.268 7.751 -10.724 1.00 60.50 165 ALA A CA 1
ATOM 1355 C C . ALA A 1 165 ? 19.336 6.815 -11.311 1.00 60.50 165 ALA A C 1
ATOM 1357 O O . ALA A 1 165 ? 20.011 7.174 -12.273 1.00 60.50 165 ALA A O 1
ATOM 1358 N N . ARG A 1 166 ? 19.470 5.589 -10.781 1.00 58.12 166 ARG A N 1
ATOM 1359 C CA . ARG A 1 166 ? 20.343 4.554 -11.365 1.00 58.12 166 ARG A CA 1
ATOM 1360 C C . ARG A 1 166 ? 19.879 4.090 -12.747 1.00 58.12 166 ARG A C 1
ATOM 1362 O O . ARG A 1 166 ? 20.716 3.609 -13.505 1.00 58.12 166 ARG A O 1
ATOM 1369 N N . LYS A 1 167 ? 18.594 4.248 -13.087 1.00 55.38 167 LYS A N 1
ATOM 1370 C CA . LYS A 1 167 ? 18.062 3.900 -14.414 1.00 55.38 167 LYS A CA 1
ATOM 1371 C C . LYS A 1 167 ? 18.327 4.969 -15.492 1.00 55.38 167 LYS A C 1
ATOM 1373 O O . LYS A 1 167 ? 18.242 4.633 -16.667 1.00 55.38 167 LYS A O 1
ATOM 1378 N N . GLY A 1 168 ? 18.770 6.176 -15.108 1.00 50.75 168 GLY A N 1
ATOM 1379 C CA . GLY A 1 168 ? 19.365 7.205 -15.980 1.00 50.75 168 GLY A CA 1
ATOM 1380 C C . GLY A 1 168 ? 18.399 7.938 -16.930 1.00 50.75 168 GLY A C 1
ATOM 1381 O O . GLY A 1 168 ? 17.502 7.339 -17.503 1.00 50.75 168 GLY A O 1
ATOM 1382 N N . ASP A 1 169 ? 18.634 9.234 -17.169 1.00 48.16 169 ASP A N 1
ATOM 1383 C CA . ASP A 1 169 ? 17.792 10.159 -17.969 1.00 48.16 169 ASP A CA 1
ATOM 1384 C C . ASP A 1 169 ? 17.643 9.829 -19.479 1.00 48.16 169 ASP A C 1
ATOM 1386 O O . ASP A 1 169 ? 17.028 10.588 -20.223 1.00 48.16 169 ASP A O 1
ATOM 1390 N N . ASN A 1 170 ? 18.162 8.692 -19.954 1.00 55.66 170 ASN A N 1
ATOM 1391 C CA . ASN A 1 170 ? 18.018 8.212 -21.337 1.00 55.66 170 ASN A CA 1
ATOM 1392 C C . ASN A 1 170 ? 17.210 6.905 -21.392 1.00 55.66 170 ASN A C 1
ATOM 1394 O O . ASN A 1 170 ? 17.614 5.943 -22.052 1.00 55.66 170 ASN A O 1
ATOM 1398 N N . LEU A 1 171 ? 16.079 6.866 -20.685 1.00 63.41 171 LEU A N 1
ATOM 1399 C CA . LEU A 1 171 ? 15.160 5.732 -20.716 1.00 63.41 171 LEU A CA 1
ATOM 1400 C C . LEU A 1 171 ? 14.592 5.542 -22.128 1.00 63.41 171 LEU A C 1
ATOM 1402 O O . LEU A 1 171 ? 13.806 6.351 -22.620 1.00 63.41 171 LEU A O 1
ATOM 1406 N N . LYS A 1 172 ? 14.970 4.443 -22.779 1.00 73.31 172 LYS A N 1
ATOM 1407 C CA . LYS A 1 172 ? 14.247 3.906 -23.932 1.00 73.31 172 LYS A CA 1
ATOM 1408 C C . LYS A 1 172 ? 13.115 3.043 -23.400 1.00 73.31 172 LYS A C 1
ATOM 1410 O O . LYS A 1 172 ? 13.349 1.915 -22.975 1.00 73.31 172 LYS A O 1
ATOM 1415 N N . LEU A 1 173 ? 11.915 3.603 -23.394 1.00 77.50 173 LEU A N 1
ATOM 1416 C CA . LEU A 1 173 ? 10.714 2.933 -22.919 1.00 77.50 173 LEU A CA 1
ATOM 1417 C C . LEU A 1 173 ? 9.883 2.458 -24.110 1.00 77.50 173 LEU A C 1
ATOM 1419 O O . LEU A 1 173 ? 9.700 3.201 -25.074 1.00 77.50 173 LEU A O 1
ATOM 1423 N N . ILE A 1 174 ? 9.377 1.236 -24.027 1.00 84.56 174 ILE A N 1
ATOM 1424 C CA . ILE A 1 174 ? 8.389 0.694 -24.954 1.00 84.56 174 ILE A CA 1
ATOM 1425 C C . ILE A 1 174 ? 7.104 0.473 -24.179 1.00 84.56 174 ILE A C 1
ATOM 1427 O O . ILE A 1 174 ? 7.106 -0.224 -23.170 1.00 84.56 174 ILE A O 1
ATOM 1431 N N . SER A 1 175 ? 6.014 1.044 -24.681 1.00 84.50 175 SER A N 1
ATOM 1432 C CA . SER A 1 175 ? 4.689 0.886 -24.096 1.00 84.50 175 SER A CA 1
ATOM 1433 C C . SER A 1 175 ? 3.905 -0.179 -24.846 1.00 84.50 175 SER A C 1
ATOM 1435 O O . SER A 1 175 ? 3.824 -0.143 -26.075 1.00 84.50 175 SER A O 1
ATOM 1437 N N . CYS A 1 176 ? 3.321 -1.113 -24.105 1.00 88.44 176 CYS A N 1
ATOM 1438 C CA . CYS A 1 176 ? 2.262 -1.979 -24.594 1.00 88.44 176 CYS A CA 1
ATOM 1439 C C . CYS A 1 176 ? 0.931 -1.447 -24.069 1.00 88.44 176 CYS A C 1
ATOM 1441 O O . CYS A 1 176 ? 0.768 -1.283 -22.858 1.00 88.44 176 CYS A O 1
ATOM 1443 N N . HIS A 1 177 ? -0.004 -1.152 -24.970 1.00 89.25 177 HIS A N 1
ATOM 1444 C CA . HIS A 1 177 ? -1.287 -0.538 -24.640 1.00 89.25 177 HIS A CA 1
ATOM 1445 C C . HIS A 1 177 ? -2.441 -1.425 -25.096 1.00 89.25 177 HIS A C 1
ATOM 1447 O O . HIS A 1 177 ? -2.405 -1.992 -26.187 1.00 89.25 177 HIS A O 1
ATOM 1453 N N . ALA A 1 178 ? -3.460 -1.530 -24.249 1.00 90.94 178 ALA A N 1
ATOM 1454 C CA . ALA A 1 178 ? -4.719 -2.183 -24.568 1.00 90.94 178 ALA A CA 1
ATOM 1455 C C . ALA A 1 178 ? -5.862 -1.211 -24.265 1.00 90.94 178 ALA A C 1
ATOM 1457 O O . ALA A 1 178 ? -5.947 -0.709 -23.141 1.00 90.94 178 ALA A O 1
ATOM 1458 N N . THR A 1 179 ? -6.752 -0.967 -25.228 1.00 92.81 179 THR A N 1
ATOM 1459 C CA . THR A 1 179 ? -7.998 -0.216 -25.019 1.00 92.81 179 THR A CA 1
ATOM 1460 C C . THR A 1 179 ? -9.224 -0.991 -25.501 1.00 92.81 179 THR A C 1
ATOM 1462 O O . THR A 1 179 ? -9.120 -2.049 -26.118 1.00 92.81 179 THR A O 1
ATOM 1465 N N . GLY A 1 180 ? -10.417 -0.494 -25.174 1.00 91.69 180 GLY A N 1
ATOM 1466 C CA . GLY A 1 180 ? -11.676 -1.059 -25.652 1.00 91.69 180 GLY A CA 1
ATOM 1467 C C . GLY A 1 180 ? -12.100 -2.358 -24.961 1.00 91.69 180 GLY A C 1
ATOM 1468 O O . GLY A 1 180 ? -13.013 -3.025 -25.447 1.00 91.69 180 GLY A O 1
ATOM 1469 N N . PHE A 1 181 ? -11.469 -2.746 -23.845 1.00 92.25 181 PHE A N 1
ATOM 1470 C CA . PHE A 1 181 ? -11.808 -3.991 -23.151 1.00 92.25 181 PHE A CA 1
ATOM 1471 C C . PHE A 1 181 ? -12.887 -3.796 -22.080 1.00 92.25 181 PHE A C 1
ATOM 1473 O O . PHE A 1 181 ? -13.044 -2.725 -21.497 1.00 92.25 181 PHE A O 1
ATOM 1480 N N . TYR A 1 182 ? -13.638 -4.866 -21.826 1.00 87.31 182 TYR A N 1
ATOM 1481 C CA . TYR A 1 182 ? -14.651 -4.968 -20.779 1.00 87.31 182 TYR A CA 1
ATOM 1482 C C . TYR A 1 182 ? -14.793 -6.447 -20.377 1.00 87.31 182 TYR A C 1
ATOM 1484 O O . TYR A 1 182 ? -14.805 -7.299 -21.272 1.00 87.31 182 TYR A O 1
ATOM 1492 N N . PRO A 1 183 ? -14.939 -6.799 -19.086 1.00 90.56 183 PRO A N 1
ATOM 1493 C CA . PRO A 1 183 ? -15.041 -5.922 -17.910 1.00 90.56 183 PRO A CA 1
ATOM 1494 C C . PRO A 1 183 ? -13.693 -5.303 -17.489 1.00 90.56 183 PRO A C 1
ATOM 1496 O O . PRO A 1 183 ? -12.659 -5.606 -18.075 1.00 90.56 183 PRO A O 1
ATOM 1499 N N . ASP A 1 184 ? -13.693 -4.485 -16.433 1.00 87.25 184 ASP A N 1
ATOM 1500 C CA . ASP A 1 184 ? -12.521 -3.828 -15.815 1.00 87.25 184 ASP A CA 1
ATOM 1501 C C . ASP A 1 184 ? -11.530 -4.780 -15.117 1.00 87.25 184 ASP A C 1
ATOM 1503 O O . ASP A 1 184 ? -10.655 -4.353 -14.367 1.00 87.25 184 ASP A O 1
ATOM 1507 N N . ARG A 1 185 ? -11.649 -6.088 -15.354 1.00 87.31 185 ARG A N 1
ATOM 1508 C CA . ARG A 1 185 ? -10.790 -7.116 -14.762 1.00 87.31 185 ARG A CA 1
ATOM 1509 C C . ARG A 1 185 ? -9.887 -7.702 -15.825 1.00 87.31 185 ARG A C 1
ATOM 1511 O O . ARG A 1 185 ? -10.267 -8.643 -16.518 1.00 87.31 185 ARG A O 1
ATOM 1518 N N . ALA A 1 186 ? -8.680 -7.173 -15.919 1.00 88.00 186 ALA A N 1
ATOM 1519 C CA . ALA A 1 186 ? -7.651 -7.666 -16.817 1.00 88.00 186 ALA A CA 1
ATOM 1520 C C . ALA A 1 186 ? -6.263 -7.516 -16.181 1.00 88.00 186 ALA A C 1
ATOM 1522 O O . ALA A 1 186 ? -6.084 -6.749 -15.235 1.00 88.00 186 ALA A O 1
ATOM 1523 N N . SER A 1 187 ? -5.293 -8.264 -16.694 1.00 88.75 187 SER A N 1
ATOM 1524 C CA . SER A 1 187 ? -3.880 -8.143 -16.347 1.00 88.75 187 SER A CA 1
ATOM 1525 C C . SER A 1 187 ? -3.038 -8.016 -17.610 1.00 88.75 187 SER A C 1
ATOM 1527 O O . SER A 1 187 ? -3.372 -8.571 -18.657 1.00 88.75 187 SER A O 1
ATOM 1529 N N . MET A 1 188 ? -1.939 -7.272 -17.509 1.00 88.75 188 MET A N 1
ATOM 1530 C CA . MET A 1 188 ? -1.001 -7.096 -18.609 1.00 88.75 188 MET A CA 1
ATOM 1531 C C . MET A 1 188 ? 0.427 -7.080 -18.083 1.00 88.75 188 MET A C 1
ATOM 1533 O O . MET A 1 188 ? 0.702 -6.411 -17.087 1.00 88.75 188 MET A O 1
ATOM 1537 N N . PHE A 1 189 ? 1.311 -7.841 -18.721 1.00 89.88 189 PHE A N 1
ATOM 1538 C CA . PHE A 1 189 ? 2.682 -8.061 -18.259 1.00 89.88 189 PHE A CA 1
ATOM 1539 C C . PHE A 1 189 ? 3.619 -8.366 -19.428 1.00 89.88 189 PHE A C 1
ATOM 1541 O O . PHE A 1 189 ? 3.183 -8.746 -20.515 1.00 89.88 189 PHE A O 1
ATOM 1548 N N . TRP A 1 190 ? 4.921 -8.210 -19.199 1.00 90.06 190 TRP A N 1
ATOM 1549 C CA . TRP A 1 190 ? 5.951 -8.586 -20.161 1.00 90.06 190 TRP A CA 1
ATOM 1550 C C . TRP A 1 190 ? 6.512 -9.966 -19.842 1.00 90.06 190 TRP A C 1
ATOM 1552 O O . TRP A 1 190 ? 6.688 -10.336 -18.682 1.00 90.06 190 TRP A O 1
ATOM 1562 N N . ARG A 1 191 ? 6.853 -10.713 -20.888 1.00 93.06 191 ARG A N 1
ATOM 1563 C CA . ARG A 1 191 ? 7.641 -11.936 -20.798 1.00 93.06 191 ARG A CA 1
ATOM 1564 C C . ARG A 1 191 ? 8.942 -11.797 -21.553 1.00 93.06 191 ARG A C 1
ATOM 1566 O O . ARG A 1 191 ? 9.026 -11.055 -22.529 1.00 93.06 191 ARG A O 1
ATOM 1573 N N . LYS A 1 192 ? 9.933 -12.565 -21.118 1.00 92.31 192 LYS A N 1
ATOM 1574 C CA . LYS A 1 192 ? 11.170 -12.822 -21.840 1.00 92.31 192 LYS A CA 1
ATOM 1575 C C . LYS A 1 192 ? 11.356 -14.327 -21.957 1.00 92.31 192 LYS A C 1
ATOM 1577 O O . LYS A 1 192 ? 11.350 -15.026 -20.952 1.00 92.31 192 LYS A O 1
ATOM 1582 N N . ASP A 1 193 ? 11.495 -14.823 -23.183 1.00 92.19 193 ASP A N 1
ATOM 1583 C CA . ASP A 1 193 ? 11.637 -16.257 -23.472 1.00 92.19 193 ASP A CA 1
ATOM 1584 C C . ASP A 1 193 ? 10.518 -17.126 -22.846 1.00 92.19 193 ASP A C 1
ATOM 1586 O O . ASP A 1 193 ? 10.722 -18.296 -22.527 1.00 92.19 193 ASP A O 1
ATOM 1590 N N . GLY A 1 194 ? 9.317 -16.557 -22.685 1.00 89.06 194 GLY A N 1
ATOM 1591 C CA . GLY A 1 194 ? 8.150 -17.232 -22.111 1.00 89.06 194 GLY A CA 1
ATOM 1592 C C . GLY A 1 194 ? 8.004 -17.141 -20.587 1.00 89.06 194 GLY A C 1
ATOM 1593 O O . GLY A 1 194 ? 6.968 -17.570 -20.079 1.00 89.06 194 GLY A O 1
ATOM 1594 N N . GLU A 1 195 ? 8.960 -16.547 -19.870 1.00 87.62 195 GLU A N 1
ATOM 1595 C CA . GLU A 1 195 ? 8.859 -16.283 -18.427 1.00 87.62 195 GLU A CA 1
ATOM 1596 C C . GLU A 1 195 ? 8.480 -14.824 -18.160 1.00 87.62 195 GLU A C 1
ATOM 1598 O O . GLU A 1 195 ? 8.997 -13.916 -18.809 1.00 87.62 195 GLU A O 1
ATOM 1603 N N . GLU A 1 196 ? 7.565 -14.593 -17.216 1.00 88.00 196 GLU A N 1
ATOM 1604 C CA . GLU A 1 196 ? 7.162 -13.244 -16.807 1.00 88.00 196 GLU A CA 1
ATOM 1605 C C . GLU A 1 196 ? 8.330 -12.494 -16.164 1.00 88.00 196 GLU A C 1
ATOM 1607 O O . GLU A 1 196 ? 9.040 -13.022 -15.305 1.00 88.00 196 GLU A O 1
ATOM 1612 N N . ILE A 1 197 ? 8.526 -11.248 -16.596 1.00 84.88 197 ILE A N 1
ATOM 1613 C CA . ILE A 1 197 ? 9.549 -10.359 -16.063 1.00 84.88 197 ILE A CA 1
ATOM 1614 C C . ILE A 1 197 ? 8.897 -9.217 -15.299 1.00 84.88 197 ILE A C 1
ATOM 1616 O O . ILE A 1 197 ? 7.887 -8.652 -15.711 1.00 84.88 197 ILE A O 1
ATOM 1620 N N . HIS A 1 198 ? 9.523 -8.865 -14.185 1.00 77.25 198 HIS A N 1
ATOM 1621 C CA . HIS A 1 198 ? 9.109 -7.722 -13.381 1.00 77.25 198 HIS A CA 1
ATOM 1622 C C . HIS A 1 198 ? 10.157 -6.615 -13.388 1.00 77.25 198 HIS A C 1
ATOM 1624 O O . HIS A 1 198 ? 9.792 -5.453 -13.313 1.00 77.25 198 HIS A O 1
ATOM 1630 N N . GLU A 1 199 ? 11.440 -6.973 -13.523 1.00 75.31 199 GLU A N 1
ATOM 1631 C CA . GLU A 1 199 ? 12.517 -5.990 -13.585 1.00 75.31 199 GLU A CA 1
ATOM 1632 C C . GLU A 1 199 ? 12.376 -5.113 -14.829 1.00 75.31 199 GLU A C 1
ATOM 1634 O O . GLU A 1 199 ? 12.180 -5.621 -15.932 1.00 75.31 199 GLU A O 1
ATOM 1639 N N . ASP A 1 200 ? 12.516 -3.799 -14.638 1.00 77.81 200 ASP A N 1
ATOM 1640 C CA . ASP A 1 200 ? 12.445 -2.812 -15.726 1.00 77.81 200 ASP A CA 1
ATOM 1641 C C . ASP A 1 200 ? 11.059 -2.676 -16.370 1.00 77.81 200 ASP A C 1
ATOM 1643 O O . ASP A 1 200 ? 10.929 -2.022 -17.405 1.00 77.81 200 ASP A O 1
ATOM 1647 N N . VAL A 1 201 ? 10.027 -3.197 -15.707 1.00 78.62 201 VAL A N 1
ATOM 1648 C CA . VAL A 1 201 ? 8.629 -3.086 -16.122 1.00 78.62 201 VAL A CA 1
ATOM 1649 C C . VAL A 1 201 ? 7.872 -2.144 -15.183 1.00 78.62 201 VAL A C 1
ATOM 1651 O O . VAL A 1 201 ? 7.978 -2.251 -13.963 1.00 78.62 201 VAL A O 1
ATOM 1654 N N . ASP A 1 202 ? 7.097 -1.222 -15.749 1.00 77.81 202 ASP A N 1
ATOM 1655 C CA . ASP A 1 202 ? 6.192 -0.327 -15.028 1.00 77.81 202 ASP A CA 1
ATOM 1656 C C . ASP A 1 202 ? 4.742 -0.586 -15.455 1.00 77.81 202 ASP A C 1
ATOM 1658 O O . ASP A 1 202 ? 4.418 -0.587 -16.644 1.00 77.81 202 ASP A O 1
ATOM 1662 N N . HIS A 1 203 ? 3.861 -0.843 -14.490 1.00 79.00 203 HIS A N 1
ATOM 1663 C CA . HIS A 1 203 ? 2.456 -1.154 -14.754 1.00 79.00 203 HIS A CA 1
ATOM 1664 C C . HIS A 1 203 ? 1.598 0.095 -14.563 1.00 79.00 203 HIS A C 1
ATOM 1666 O O . HIS A 1 203 ? 1.547 0.664 -13.474 1.00 79.00 203 HIS A O 1
ATOM 1672 N N . GLY A 1 204 ? 0.882 0.487 -15.616 1.00 72.44 204 GLY A N 1
ATOM 1673 C CA . GLY A 1 204 ? -0.129 1.532 -15.544 1.00 72.44 204 GLY A CA 1
ATOM 1674 C C . GLY A 1 204 ? -1.424 1.052 -14.888 1.00 72.44 204 GLY A C 1
ATOM 1675 O O . GLY A 1 204 ? -1.702 -0.144 -14.791 1.00 72.44 204 GLY A O 1
ATOM 1676 N N . GLU A 1 205 ? -2.240 2.011 -14.464 1.00 80.12 205 GLU A N 1
ATOM 1677 C CA . GLU A 1 205 ? -3.578 1.753 -13.932 1.00 80.12 205 GLU A CA 1
ATOM 1678 C C . GLU A 1 205 ? -4.586 1.405 -15.040 1.00 80.12 205 GLU A C 1
ATOM 1680 O O . GLU A 1 205 ? -4.368 1.680 -16.225 1.00 80.12 205 GLU A O 1
ATOM 1685 N N . ILE A 1 206 ? -5.720 0.828 -14.635 1.00 79.62 206 ILE A N 1
ATOM 1686 C CA . ILE A 1 206 ? -6.886 0.650 -15.502 1.00 79.62 206 ILE A CA 1
ATOM 1687 C C . ILE A 1 206 ? -7.688 1.948 -15.497 1.00 79.62 206 ILE A C 1
ATOM 1689 O O . ILE A 1 206 ? -8.214 2.353 -14.462 1.00 79.62 206 ILE A O 1
ATOM 1693 N N . LEU A 1 207 ? -7.803 2.587 -16.657 1.00 83.75 207 LEU A N 1
ATOM 1694 C CA . LEU A 1 207 ? -8.509 3.853 -16.824 1.00 83.75 207 LEU A CA 1
ATOM 1695 C C . LEU A 1 207 ? -9.820 3.641 -17.597 1.00 83.75 207 LEU A C 1
ATOM 1697 O O . LEU A 1 207 ? -9.828 2.911 -18.591 1.00 83.75 207 LEU A O 1
ATOM 1701 N N . PRO A 1 208 ? -10.934 4.267 -17.181 1.00 84.94 208 PRO A N 1
ATOM 1702 C CA . PRO A 1 208 ? -12.194 4.193 -17.912 1.00 84.94 208 PRO A CA 1
ATOM 1703 C C . PRO A 1 208 ? -12.169 5.066 -19.178 1.00 84.94 208 PRO A C 1
ATOM 1705 O O . PRO A 1 208 ? -11.640 6.178 -19.176 1.00 84.94 208 PRO A O 1
ATOM 1708 N N . ASN A 1 209 ? -12.806 4.584 -20.245 1.00 83.88 209 ASN A N 1
ATOM 1709 C CA . ASN A 1 209 ? -13.072 5.324 -21.477 1.00 83.88 209 ASN A CA 1
ATOM 1710 C C . ASN A 1 209 ? -14.494 5.915 -21.474 1.00 83.88 209 ASN A C 1
ATOM 1712 O O . ASN A 1 209 ? -15.389 5.455 -20.764 1.00 83.88 209 ASN A O 1
ATOM 1716 N N . HIS A 1 210 ? -14.730 6.926 -22.317 1.00 85.00 210 HIS A N 1
ATOM 1717 C CA . HIS A 1 210 ? -16.037 7.593 -22.429 1.00 85.00 210 HIS A CA 1
ATOM 1718 C C . HIS A 1 210 ? -17.160 6.699 -22.978 1.00 85.00 210 HIS A C 1
ATOM 1720 O O . HIS A 1 210 ? -18.333 7.009 -22.785 1.00 85.00 210 HIS A O 1
ATOM 1726 N N . ASP A 1 211 ? -16.814 5.615 -23.669 1.00 90.88 211 ASP A N 1
ATOM 1727 C CA . ASP A 1 211 ? -17.749 4.660 -24.269 1.00 90.88 211 ASP A CA 1
ATOM 1728 C C . ASP A 1 211 ? -18.135 3.502 -23.326 1.00 90.88 211 ASP A C 1
ATOM 1730 O O . ASP A 1 211 ? -18.874 2.603 -23.725 1.00 90.88 211 ASP A O 1
ATOM 1734 N N . GLY A 1 212 ? -17.664 3.529 -22.073 1.00 86.94 212 GLY A N 1
ATOM 1735 C CA . GLY A 1 212 ? -17.918 2.487 -21.074 1.00 86.94 212 GLY A CA 1
ATOM 1736 C C . GLY A 1 212 ? -16.950 1.300 -21.124 1.00 86.94 212 GLY A C 1
ATOM 1737 O O . GLY A 1 212 ? -17.137 0.339 -20.377 1.00 86.94 212 GLY A O 1
ATOM 1738 N N . THR A 1 213 ? -15.926 1.354 -21.977 1.00 91.88 213 THR A N 1
ATOM 1739 C CA . THR A 1 213 ? -14.811 0.395 -21.990 1.00 91.88 213 THR A CA 1
ATOM 1740 C C . THR A 1 213 ? -13.648 0.877 -21.116 1.00 91.88 213 THR A C 1
ATOM 1742 O O . THR A 1 213 ? -13.712 1.951 -20.518 1.00 91.88 213 THR A O 1
ATOM 1745 N N . PHE A 1 214 ? -12.578 0.090 -21.026 1.00 91.12 214 PHE A N 1
ATOM 1746 C CA . PHE A 1 214 ? -11.391 0.404 -20.235 1.00 91.12 214 PHE A CA 1
ATOM 1747 C C . PHE A 1 214 ? -10.119 0.366 -21.082 1.00 91.12 214 PHE A C 1
ATOM 1749 O O . PHE A 1 214 ? -10.082 -0.234 -22.161 1.00 91.12 214 PHE A O 1
ATOM 1756 N N . GLN A 1 215 ? -9.070 1.007 -20.571 1.00 92.56 215 GLN A N 1
ATOM 1757 C CA . GLN A 1 215 ? -7.726 0.973 -21.131 1.00 92.56 215 GLN A CA 1
ATOM 1758 C C . GLN A 1 215 ? -6.672 0.753 -20.044 1.00 92.56 215 GLN A C 1
ATOM 1760 O O . GLN A 1 215 ? -6.882 1.111 -18.887 1.00 92.56 215 GLN A O 1
ATOM 1765 N N . MET A 1 216 ? -5.528 0.186 -20.412 1.00 87.88 216 MET A N 1
ATOM 1766 C CA . MET A 1 216 ? -4.360 0.064 -19.538 1.00 87.88 216 MET A CA 1
ATOM 1767 C C . MET A 1 216 ? -3.070 0.031 -20.361 1.00 87.88 216 MET A C 1
ATOM 1769 O O . MET A 1 216 ? -3.101 -0.204 -21.572 1.00 87.88 216 MET A O 1
ATOM 1773 N N . ARG A 1 217 ? -1.926 0.240 -19.704 1.00 86.88 217 ARG A N 1
ATOM 1774 C CA . ARG A 1 217 ? -0.598 0.106 -20.321 1.00 86.88 217 ARG A CA 1
ATOM 1775 C C . ARG A 1 217 ? 0.399 -0.595 -19.410 1.00 86.88 217 ARG A C 1
ATOM 1777 O O . ARG A 1 217 ? 0.265 -0.540 -18.191 1.00 86.88 217 ARG A O 1
ATOM 1784 N N . VAL A 1 218 ? 1.412 -1.205 -20.011 1.00 84.38 218 VAL A N 1
ATOM 1785 C CA . VAL A 1 218 ? 2.582 -1.738 -19.317 1.00 84.38 218 VAL A CA 1
ATOM 1786 C C . VAL A 1 218 ? 3.827 -1.350 -20.102 1.00 84.38 218 VAL A C 1
ATOM 1788 O O . VAL A 1 218 ? 3.944 -1.611 -21.302 1.00 84.38 218 VAL A O 1
ATOM 1791 N N . ASP A 1 219 ? 4.751 -0.695 -19.421 1.00 85.19 219 ASP A N 1
ATOM 1792 C CA . ASP A 1 219 ? 5.907 -0.054 -20.018 1.00 85.19 219 ASP A CA 1
ATOM 1793 C C . ASP A 1 219 ? 7.174 -0.852 -19.686 1.00 85.19 219 ASP A C 1
ATOM 1795 O O . ASP A 1 219 ? 7.421 -1.172 -18.530 1.00 85.19 219 ASP A O 1
ATOM 1799 N N . LEU A 1 220 ? 7.987 -1.182 -20.690 1.00 86.31 220 LEU A N 1
ATOM 1800 C CA . LEU A 1 220 ? 9.265 -1.881 -20.532 1.00 86.31 220 LEU A CA 1
ATOM 1801 C C . LEU A 1 220 ? 10.426 -0.941 -20.850 1.00 86.31 220 LEU A C 1
ATOM 1803 O O . LEU A 1 220 ? 10.502 -0.354 -21.932 1.00 86.31 220 LEU A O 1
ATOM 1807 N N . ASN A 1 221 ? 11.381 -0.847 -19.932 1.00 82.31 221 ASN A N 1
ATOM 1808 C CA . ASN A 1 221 ? 12.643 -0.164 -20.159 1.00 82.31 221 ASN A CA 1
ATOM 1809 C C . ASN A 1 221 ? 13.630 -1.086 -20.889 1.00 82.31 221 ASN A C 1
ATOM 1811 O O . ASN A 1 221 ? 14.147 -2.052 -20.337 1.00 82.31 221 ASN A O 1
ATOM 1815 N N . ILE A 1 222 ? 13.949 -0.735 -22.131 1.00 84.62 222 ILE A N 1
ATOM 1816 C CA . ILE A 1 222 ? 14.879 -1.472 -22.995 1.00 84.62 222 ILE A CA 1
ATOM 1817 C C . ILE A 1 222 ? 16.235 -0.774 -23.147 1.00 84.62 222 ILE A C 1
ATOM 1819 O O . ILE A 1 222 ? 16.996 -1.077 -24.065 1.00 84.62 222 ILE A O 1
ATOM 1823 N N . SER A 1 223 ? 16.570 0.172 -22.267 1.00 80.69 223 SER A N 1
ATOM 1824 C CA . SER A 1 223 ? 17.814 0.955 -22.368 1.00 80.69 223 SER A CA 1
ATOM 1825 C C . SER A 1 223 ? 19.078 0.090 -22.370 1.00 80.69 223 SER A C 1
ATOM 1827 O O . SER A 1 223 ? 20.052 0.425 -23.044 1.00 80.69 223 SER A O 1
ATOM 1829 N N . SER A 1 224 ? 19.055 -1.031 -21.645 1.00 79.38 224 SER A N 1
ATOM 1830 C CA . SER A 1 224 ? 20.139 -2.017 -21.553 1.00 79.38 224 SER A CA 1
ATOM 1831 C C . SER A 1 224 ? 19.992 -3.187 -22.540 1.00 79.38 224 SER A C 1
ATOM 1833 O O . SER A 1 224 ? 20.902 -4.011 -22.652 1.00 79.38 224 SER A O 1
ATOM 1835 N N . VAL A 1 225 ? 18.871 -3.265 -23.269 1.00 83.44 225 VAL A N 1
ATOM 1836 C CA . VAL A 1 225 ? 18.531 -4.387 -24.150 1.00 83.44 225 VAL A CA 1
ATOM 1837 C C . VAL A 1 225 ? 18.970 -4.078 -25.576 1.00 83.44 225 VAL A C 1
ATOM 1839 O O . VAL A 1 225 ? 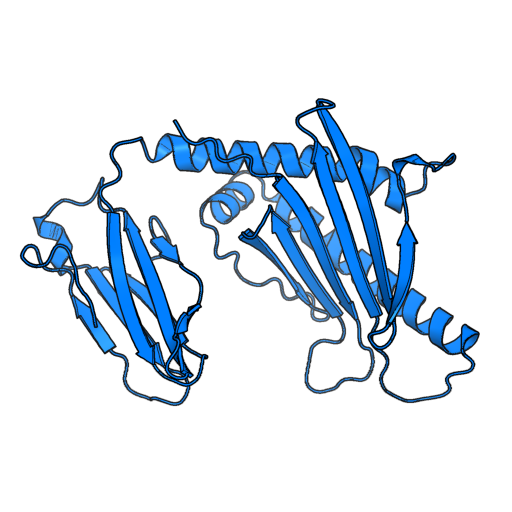18.588 -3.070 -26.177 1.00 83.44 225 VAL A O 1
ATOM 1842 N N . LYS A 1 226 ? 19.772 -4.975 -26.150 1.00 84.50 226 LYS A N 1
ATOM 1843 C CA . LYS A 1 226 ? 20.214 -4.844 -27.536 1.00 84.50 226 LYS A CA 1
ATOM 1844 C C . LYS A 1 226 ? 19.040 -5.099 -28.498 1.00 84.50 226 LYS A C 1
ATOM 1846 O O . LYS A 1 226 ? 18.256 -6.009 -28.234 1.00 84.50 226 LYS A O 1
ATOM 1851 N N . PRO A 1 227 ? 18.914 -4.360 -29.619 1.00 84.00 227 PRO A N 1
ATOM 1852 C CA . PRO A 1 227 ? 17.826 -4.550 -30.584 1.00 84.00 227 PRO A CA 1
ATOM 1853 C C . PRO A 1 227 ? 17.662 -5.980 -31.110 1.00 84.00 227 PRO A C 1
ATOM 1855 O O . PRO A 1 227 ? 16.572 -6.364 -31.515 1.00 84.00 227 PRO A O 1
ATOM 1858 N N . GLU A 1 228 ? 18.731 -6.774 -31.120 1.00 86.12 228 GLU A N 1
ATOM 1859 C CA . GLU A 1 228 ? 18.710 -8.171 -31.561 1.00 86.12 228 GLU A CA 1
ATOM 1860 C C . GLU A 1 228 ? 17.947 -9.079 -30.581 1.00 86.12 228 GLU A C 1
ATOM 1862 O O . GLU A 1 228 ? 17.345 -10.069 -30.993 1.00 86.12 228 GLU A O 1
ATOM 1867 N N . ASP A 1 229 ? 17.925 -8.716 -29.296 1.00 88.56 229 ASP A N 1
ATOM 1868 C CA . ASP A 1 229 ? 17.232 -9.456 -28.241 1.00 88.56 229 ASP A CA 1
ATOM 1869 C C . ASP A 1 229 ? 15.751 -9.064 -28.109 1.00 88.56 229 ASP A C 1
ATOM 1871 O O . ASP A 1 229 ? 15.024 -9.726 -27.376 1.00 88.56 229 ASP A O 1
ATOM 1875 N N . TRP A 1 230 ? 15.269 -8.032 -28.816 1.00 88.81 230 TRP A N 1
ATOM 1876 C CA . TRP A 1 230 ? 13.881 -7.551 -28.702 1.00 88.81 230 TRP A CA 1
ATOM 1877 C C . TRP A 1 230 ? 12.847 -8.637 -29.015 1.00 88.81 230 TRP A C 1
ATOM 1879 O O . TRP A 1 230 ? 11.862 -8.766 -28.300 1.00 88.81 230 TRP A O 1
ATOM 1889 N N . SER A 1 231 ? 13.128 -9.496 -29.999 1.00 88.94 231 SER A N 1
ATOM 1890 C CA . SER A 1 231 ? 12.242 -10.599 -30.411 1.00 88.94 231 SER A CA 1
ATOM 1891 C C . SER A 1 231 ? 11.983 -11.663 -29.332 1.00 88.94 231 SER A C 1
ATOM 1893 O O . SER A 1 231 ? 11.082 -12.493 -29.486 1.00 88.94 231 SER A O 1
ATOM 1895 N N . ARG A 1 232 ? 12.777 -11.651 -28.254 1.00 91.94 232 ARG A N 1
ATOM 1896 C CA . ARG A 1 232 ? 12.628 -12.525 -27.083 1.00 91.94 232 ARG A CA 1
ATOM 1897 C C . ARG A 1 232 ? 11.581 -12.014 -26.103 1.00 91.94 232 ARG A C 1
ATOM 1899 O O . ARG A 1 232 ? 11.229 -12.751 -25.187 1.00 91.94 232 ARG A O 1
ATOM 1906 N N . TYR A 1 233 ? 11.136 -10.770 -26.273 1.00 93.38 233 TYR A N 1
ATOM 1907 C CA . TYR A 1 233 ? 10.168 -10.120 -25.410 1.00 93.38 233 TYR A CA 1
ATOM 1908 C C . TYR A 1 233 ? 8.783 -10.136 -26.051 1.00 93.38 233 TYR A C 1
ATOM 1910 O O . TYR A 1 233 ? 8.619 -9.864 -27.244 1.00 93.38 233 TYR A O 1
ATOM 1918 N N . ASP A 1 234 ? 7.773 -10.417 -25.240 1.00 94.62 234 ASP A N 1
ATOM 1919 C CA . ASP A 1 234 ? 6.375 -10.322 -25.637 1.00 94.62 234 ASP A CA 1
ATOM 1920 C C . ASP A 1 234 ? 5.528 -9.726 -24.517 1.00 94.62 234 ASP A C 1
ATOM 1922 O O . ASP A 1 234 ? 5.725 -10.020 -23.341 1.00 94.62 234 ASP A O 1
ATOM 1926 N N . CYS A 1 235 ? 4.602 -8.853 -24.895 1.00 94.06 235 CYS A N 1
ATOM 1927 C CA . CYS A 1 235 ? 3.583 -8.318 -24.013 1.00 94.06 235 CYS A CA 1
ATOM 1928 C C . CYS A 1 235 ? 2.371 -9.247 -24.045 1.00 94.06 235 CYS A C 1
ATOM 1930 O O . CYS A 1 235 ? 1.907 -9.639 -25.119 1.00 94.06 235 CYS A O 1
ATOM 1932 N N . VAL A 1 236 ? 1.855 -9.592 -22.871 1.00 94.31 236 VAL A N 1
ATOM 1933 C CA . VAL A 1 236 ? 0.705 -10.476 -22.705 1.00 94.31 236 VAL A CA 1
ATOM 1934 C C . VAL A 1 236 ? -0.423 -9.699 -22.056 1.00 94.31 236 VAL A C 1
ATOM 1936 O O . VAL A 1 236 ? -0.245 -9.156 -20.970 1.00 94.31 236 VAL A O 1
ATOM 1939 N N . PHE A 1 237 ? -1.586 -9.690 -22.699 1.00 94.44 237 PHE A N 1
ATOM 1940 C CA . PHE A 1 237 ? -2.834 -9.172 -22.157 1.00 94.44 237 PHE A CA 1
ATOM 1941 C C . PHE A 1 237 ? -3.800 -10.324 -21.870 1.00 94.44 237 PHE A C 1
ATOM 1943 O O . PHE A 1 237 ? -4.118 -11.136 -22.747 1.00 94.44 237 PHE A O 1
ATOM 1950 N N . HIS A 1 238 ? -4.286 -10.371 -20.636 1.00 91.38 238 HIS A N 1
ATOM 1951 C CA . HIS A 1 238 ? -5.203 -11.381 -20.135 1.00 91.38 238 HIS A CA 1
ATOM 1952 C C . HIS A 1 238 ? -6.484 -10.717 -19.620 1.00 91.38 238 HIS A C 1
ATOM 1954 O O . HIS A 1 238 ? -6.460 -9.953 -18.656 1.00 91.38 238 HIS A O 1
ATOM 1960 N N . LEU A 1 239 ? -7.623 -11.036 -20.239 1.00 90.38 239 LEU A N 1
ATOM 1961 C CA . LEU A 1 239 ? -8.938 -10.542 -19.828 1.00 90.38 239 LEU A CA 1
ATOM 1962 C C . LEU A 1 239 ? -9.657 -11.589 -18.971 1.00 90.38 239 LEU A C 1
ATOM 1964 O O . LEU A 1 239 ? -9.824 -12.740 -19.380 1.00 90.38 239 LEU A O 1
ATOM 1968 N N . SER A 1 240 ? -10.136 -11.182 -17.795 1.00 85.69 240 SER A N 1
ATOM 1969 C CA . SER A 1 240 ? -10.834 -12.077 -16.874 1.00 85.69 240 SER A CA 1
ATOM 1970 C C . SER A 1 240 ? -12.078 -12.682 -17.526 1.00 85.69 240 SER A C 1
ATOM 1972 O O . SER A 1 240 ? -12.899 -11.988 -18.124 1.00 85.69 240 SER A O 1
ATOM 1974 N N . GLY A 1 241 ? -12.222 -14.002 -17.407 1.00 81.56 241 GLY A N 1
ATOM 1975 C CA . GLY A 1 241 ? -13.312 -14.755 -18.035 1.00 81.56 241 GLY A CA 1
ATOM 1976 C C . GLY A 1 241 ? -13.037 -15.181 -19.481 1.00 81.56 241 GLY A C 1
ATOM 1977 O O . GLY A 1 241 ? -13.808 -15.969 -20.029 1.00 81.56 241 GLY A O 1
ATOM 1978 N N . VAL A 1 242 ? -11.923 -14.751 -20.081 1.00 87.44 242 VAL A N 1
ATOM 1979 C CA . VAL A 1 242 ? -11.473 -15.196 -21.405 1.00 87.44 242 VAL A CA 1
ATOM 1980 C C . VAL A 1 242 ? -10.304 -16.168 -21.244 1.00 87.44 242 VAL A C 1
ATOM 1982 O O . VAL A 1 242 ? -9.327 -15.892 -20.564 1.00 87.44 242 VAL A O 1
ATOM 1985 N N . LYS A 1 243 ? -10.398 -17.349 -21.868 1.00 82.38 243 LYS A N 1
ATOM 1986 C CA . LYS A 1 243 ? -9.372 -18.407 -21.746 1.00 82.38 243 LYS A CA 1
ATOM 1987 C C . LYS A 1 243 ? -8.126 -18.184 -22.602 1.00 82.38 243 LYS A C 1
ATOM 1989 O O . LYS A 1 243 ? -7.177 -18.953 -22.494 1.00 82.38 243 LYS A O 1
ATOM 1994 N N . LYS A 1 244 ? -8.178 -17.234 -23.530 1.00 88.06 244 LYS A N 1
ATOM 1995 C CA . LYS A 1 244 ? -7.137 -17.015 -24.526 1.00 88.06 244 LYS A CA 1
ATOM 1996 C C . LYS A 1 244 ? -6.473 -15.676 -24.263 1.00 88.06 244 LYS A C 1
ATOM 1998 O O . LYS A 1 244 ? -7.145 -14.650 -24.324 1.00 88.06 244 LYS A O 1
ATOM 2003 N N . ASP A 1 245 ? -5.168 -15.722 -24.053 1.00 89.81 245 ASP A N 1
ATOM 2004 C CA . ASP A 1 245 ? -4.352 -14.526 -23.906 1.00 89.81 245 ASP A CA 1
ATOM 2005 C C . ASP A 1 245 ? -4.076 -13.897 -25.274 1.00 89.81 245 ASP A C 1
ATOM 2007 O O . ASP A 1 245 ? -3.957 -14.589 -26.297 1.00 89.81 245 ASP A O 1
ATOM 2011 N N . VAL A 1 246 ? -3.963 -12.574 -25.285 1.00 91.12 246 VAL A N 1
ATOM 2012 C CA . VAL A 1 246 ? -3.478 -11.811 -26.434 1.00 91.12 246 VAL A CA 1
ATOM 2013 C C . VAL A 1 246 ? -1.990 -11.574 -26.214 1.00 91.12 246 VAL A C 1
ATOM 2015 O O . VAL A 1 246 ? -1.596 -11.050 -25.179 1.00 91.12 246 VAL A O 1
ATOM 2018 N N . ILE A 1 247 ? -1.161 -12.012 -27.161 1.00 92.69 247 ILE A N 1
ATOM 2019 C CA . ILE A 1 247 ? 0.298 -11.948 -27.052 1.00 92.69 247 ILE A CA 1
ATOM 2020 C C . ILE A 1 247 ? 0.832 -11.140 -28.226 1.00 92.69 247 ILE A C 1
ATOM 2022 O O . ILE A 1 247 ? 0.611 -11.512 -29.383 1.00 92.69 247 ILE A O 1
ATOM 2026 N N . THR A 1 248 ? 1.585 -10.091 -27.922 1.00 89.75 248 THR A N 1
ATOM 2027 C CA . THR A 1 248 ? 2.203 -9.208 -28.910 1.00 89.75 248 THR A CA 1
ATOM 2028 C C . THR A 1 248 ? 3.708 -9.232 -28.730 1.00 89.75 248 THR A C 1
ATOM 2030 O O . THR A 1 248 ? 4.229 -8.853 -27.684 1.00 89.75 248 THR A O 1
ATOM 2033 N N . LYS A 1 249 ? 4.424 -9.698 -29.753 1.00 90.12 249 LYS A N 1
ATOM 2034 C CA . LYS A 1 249 ? 5.887 -9.717 -29.730 1.00 90.12 249 LYS A CA 1
ATOM 2035 C C . LYS A 1 249 ? 6.436 -8.321 -29.942 1.00 90.12 249 LYS A C 1
ATOM 2037 O O . LYS A 1 249 ? 5.923 -7.573 -30.770 1.00 90.12 249 LYS A O 1
ATOM 2042 N N . LEU A 1 250 ? 7.520 -8.015 -29.244 1.00 84.75 250 LEU A N 1
ATOM 2043 C CA . LEU A 1 250 ? 8.260 -6.803 -29.513 1.00 84.75 250 LEU A CA 1
ATOM 2044 C C . LEU A 1 250 ? 9.045 -6.955 -30.825 1.00 84.75 250 LEU A C 1
ATOM 2046 O O . LEU A 1 250 ? 9.959 -7.776 -30.922 1.00 84.75 250 LEU A O 1
ATOM 2050 N N . ASP A 1 251 ? 8.694 -6.147 -31.826 1.00 75.00 251 ASP A N 1
ATOM 2051 C CA . ASP A 1 251 ? 9.396 -6.077 -33.107 1.00 75.00 251 ASP A CA 1
ATOM 2052 C C . ASP A 1 251 ? 9.996 -4.680 -33.337 1.00 75.00 251 ASP A C 1
ATOM 2054 O O . ASP A 1 251 ? 9.479 -3.653 -32.904 1.00 75.00 251 ASP A O 1
ATOM 2058 N N . LYS A 1 252 ? 11.115 -4.645 -34.058 1.00 59.88 252 LYS A N 1
ATOM 2059 C CA . LYS A 1 252 ? 11.937 -3.469 -34.358 1.00 59.88 252 LYS A CA 1
ATOM 2060 C C . LYS A 1 252 ? 11.227 -2.440 -35.254 1.00 59.88 252 LYS A C 1
ATOM 2062 O O . LYS A 1 252 ? 11.741 -1.335 -35.420 1.00 59.88 252 LYS A O 1
ATOM 2067 N N . ALA A 1 253 ? 10.090 -2.804 -35.853 1.00 50.56 253 ALA A N 1
ATOM 2068 C CA . ALA A 1 253 ? 9.356 -1.998 -36.829 1.00 50.56 253 ALA A CA 1
ATOM 2069 C C . ALA A 1 253 ? 8.220 -1.138 -36.236 1.00 50.56 253 ALA A C 1
ATOM 2071 O O . ALA A 1 253 ? 7.791 -0.191 -36.893 1.00 50.56 253 ALA A O 1
ATOM 2072 N N . GLU A 1 254 ? 7.757 -1.405 -35.011 1.00 46.38 254 GLU A N 1
ATOM 2073 C CA . GLU A 1 254 ? 6.558 -0.765 -34.447 1.00 46.38 254 GLU A CA 1
ATOM 2074 C C . GLU A 1 254 ? 6.866 -0.110 -33.094 1.00 46.38 254 GLU A C 1
ATOM 2076 O O . GLU A 1 254 ? 6.623 -0.661 -32.028 1.00 46.38 254 GLU A O 1
ATOM 2081 N N . ASN A 1 255 ? 7.384 1.122 -33.128 1.00 42.59 255 ASN A N 1
ATOM 2082 C CA . ASN A 1 255 ? 7.611 1.938 -31.924 1.00 42.59 255 ASN 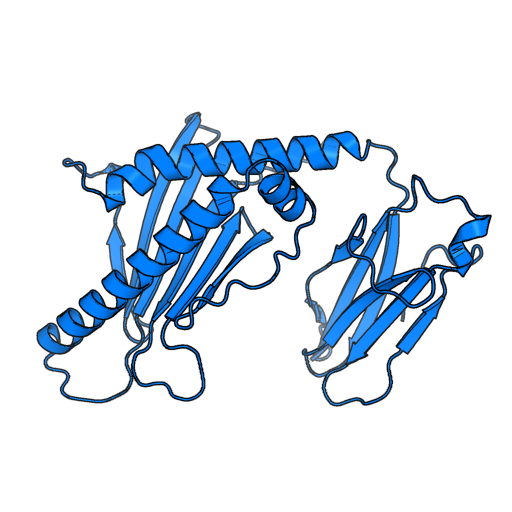A CA 1
ATOM 2083 C C . ASN A 1 255 ? 6.321 2.558 -31.339 1.00 42.59 255 ASN A C 1
ATOM 2085 O O . ASN A 1 255 ? 6.409 3.528 -30.597 1.00 42.59 255 ASN A O 1
ATOM 2089 N N . ASN A 1 256 ? 5.141 2.036 -31.684 1.00 38.97 256 ASN A N 1
ATOM 2090 C CA . ASN A 1 256 ? 3.852 2.335 -31.054 1.00 38.97 256 ASN A CA 1
ATOM 2091 C C . ASN A 1 256 ? 2.882 1.190 -31.386 1.00 38.97 256 ASN A C 1
ATOM 2093 O O . ASN A 1 256 ? 2.334 1.148 -32.486 1.00 38.97 256 ASN A O 1
ATOM 2097 N N . LEU A 1 257 ? 2.685 0.266 -30.448 1.00 42.16 257 LEU A N 1
ATOM 2098 C CA . LEU A 1 257 ? 1.673 -0.784 -30.543 1.00 42.16 257 LEU A CA 1
ATOM 2099 C C . LEU A 1 257 ? 0.408 -0.290 -29.833 1.00 42.16 257 LEU A C 1
ATOM 2101 O O . LEU A 1 257 ? 0.342 -0.276 -28.606 1.00 42.16 257 LEU A O 1
ATOM 2105 N N . SER A 1 258 ? -0.566 0.171 -30.614 1.00 33.56 258 SER A N 1
ATOM 2106 C CA . SER A 1 258 ? -1.903 0.556 -30.150 1.00 33.56 258 SER A CA 1
ATOM 2107 C C . SER A 1 258 ? -2.923 -0.489 -30.601 1.00 33.56 258 SER A C 1
ATOM 2109 O O . SER A 1 258 ? -3.006 -0.755 -31.804 1.00 33.56 258 SER A O 1
ATOM 2111 N N . TYR A 1 259 ? -3.695 -1.033 -29.658 1.00 43.00 259 TYR A N 1
ATOM 2112 C CA . TYR A 1 259 ? -4.878 -1.866 -29.901 1.00 43.00 259 TYR A CA 1
ATOM 2113 C C . TYR A 1 259 ? -6.129 -1.136 -29.451 1.00 43.00 259 TYR A C 1
ATOM 2115 O O . TYR A 1 259 ? -6.165 -0.798 -28.247 1.00 43.00 259 TYR A O 1
#

Mean predicted aligned error: 13.86 Å

Radius of gyration: 21.7 Å; Cα contacts (8 Å, |Δi|>4): 437; chains: 1; bounding box: 46×43×62 Å

Organism: Anabas testudineus (NCBI:txid64144)